Protein AF-A0A9P8MUR2-F1 (afdb_monomer)

Foldseek 3Di:
DDDDFKDWDWDADPVRFIKIKIAGDPPPHQFDLVLRLVVQQLVLLVQVVCVVQHPDQGWAFPDWDSALPDPVSGTITITGDGDDDDPQLEAADDPDQPADDPPDPSHNPYHDDPVRVVVVVVVVVRSCVSQQQAFDQFDAGWHADPPRDIDGDFHSPCLCGGNCNVVDPPQDRDSHNFPLNVLLSSLVSLLCCLVPHQLAQCSPPDDQQDCNSHRDVVVSVVVNVCSRCVCPDVNHSPDPVSSVVSNVVSCCCNPPNSVVVGDPDDPCVGHGGRDD

Structure (mmCIF, N/CA/C/O backbone):
data_AF-A0A9P8MUR2-F1
#
_entry.id   AF-A0A9P8MUR2-F1
#
loop_
_atom_site.group_PDB
_atom_site.id
_atom_site.type_symbol
_atom_site.label_atom_id
_atom_site.label_alt_id
_atom_site.label_comp_id
_atom_site.label_asym_id
_atom_site.label_entity_id
_atom_site.label_seq_id
_atom_site.pdbx_PDB_ins_code
_atom_site.Cartn_x
_atom_site.Cartn_y
_atom_site.Cartn_z
_atom_site.occupancy
_atom_site.B_iso_or_equiv
_atom_site.auth_seq_id
_atom_site.auth_comp_id
_atom_site.auth_asym_id
_atom_site.auth_atom_id
_atom_site.pdbx_PDB_model_num
ATOM 1 N N . MET A 1 1 ? -19.268 3.196 -0.537 1.00 70.56 1 MET A N 1
ATOM 2 C CA . MET A 1 1 ? -18.028 4.010 -0.514 1.00 70.56 1 MET A CA 1
ATOM 3 C C . MET A 1 1 ? -17.064 3.422 -1.536 1.00 70.56 1 MET A C 1
ATOM 5 O O . MET A 1 1 ? -17.065 2.211 -1.705 1.00 70.56 1 MET A O 1
ATOM 9 N N . SER A 1 2 ? -16.274 4.231 -2.243 1.00 70.69 2 SER A N 1
ATOM 10 C CA . SER A 1 2 ? -15.296 3.725 -3.222 1.00 70.69 2 SER A CA 1
ATOM 11 C C . SER A 1 2 ? -13.966 4.436 -3.029 1.00 70.69 2 SER A C 1
ATOM 13 O O . SER A 1 2 ? -13.943 5.661 -2.954 1.00 70.69 2 SER A O 1
ATOM 15 N N . GLY A 1 3 ? -12.885 3.667 -2.943 1.00 68.56 3 GLY A N 1
ATOM 16 C CA . GLY A 1 3 ? -11.513 4.160 -2.997 1.00 68.56 3 GLY A CA 1
ATOM 17 C C . GLY A 1 3 ? -10.887 3.922 -4.372 1.00 68.56 3 GLY A C 1
ATOM 18 O O . GLY A 1 3 ? -11.575 3.539 -5.323 1.00 68.56 3 GLY A O 1
ATOM 19 N N . ALA A 1 4 ? -9.572 4.136 -4.461 1.00 70.19 4 ALA A N 1
ATOM 20 C CA . ALA A 1 4 ? -8.805 3.922 -5.689 1.00 70.19 4 ALA A CA 1
ATOM 21 C C . ALA A 1 4 ? -8.732 2.433 -6.077 1.00 70.19 4 ALA A C 1
ATOM 23 O O . ALA A 1 4 ? -9.012 2.091 -7.221 1.00 70.19 4 ALA A O 1
ATOM 24 N N . LEU A 1 5 ? -8.426 1.557 -5.112 1.00 78.75 5 LEU A N 1
ATOM 25 C CA . LEU A 1 5 ? -8.187 0.124 -5.348 1.00 78.75 5 LEU A CA 1
ATOM 26 C C . LEU A 1 5 ? -9.363 -0.774 -4.949 1.00 78.75 5 LEU A C 1
ATOM 28 O O . LEU A 1 5 ? -9.580 -1.821 -5.546 1.00 78.75 5 LEU A O 1
ATOM 32 N N . ASN A 1 6 ? -10.148 -0.350 -3.960 1.00 86.06 6 ASN A N 1
ATOM 33 C CA . ASN A 1 6 ? -11.214 -1.150 -3.367 1.00 86.06 6 ASN A CA 1
ATOM 34 C C . ASN A 1 6 ? -12.530 -0.370 -3.327 1.00 86.06 6 ASN A C 1
ATOM 36 O O . ASN A 1 6 ? -12.537 0.856 -3.171 1.00 86.06 6 ASN A O 1
ATOM 40 N N . TRP A 1 7 ? -13.652 -1.078 -3.386 1.00 91.00 7 TRP A N 1
ATOM 41 C CA . TRP A 1 7 ? -14.956 -0.550 -2.986 1.00 91.00 7 TRP A CA 1
ATOM 42 C C . TRP A 1 7 ? -15.360 -1.140 -1.635 1.00 91.00 7 TRP A C 1
ATOM 44 O O . TRP A 1 7 ? -14.899 -2.21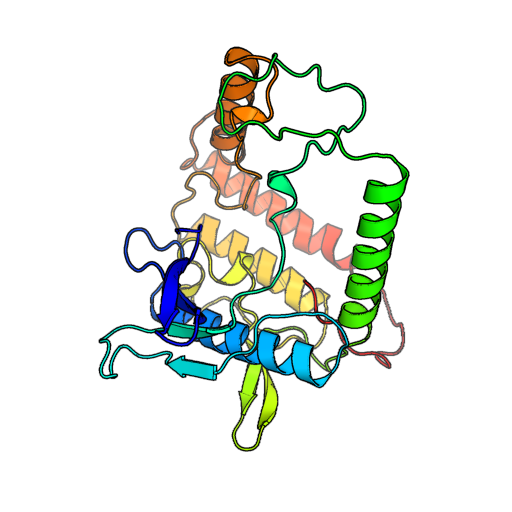2 -1.249 1.00 91.00 7 TRP A O 1
ATOM 54 N N . ALA A 1 8 ? -16.190 -0.415 -0.887 1.00 93.50 8 ALA A N 1
ATOM 55 C CA . ALA A 1 8 ? -16.638 -0.843 0.430 1.00 93.50 8 ALA A CA 1
ATOM 56 C C . ALA A 1 8 ? -18.095 -0.462 0.703 1.00 93.50 8 ALA A C 1
ATOM 58 O O . ALA A 1 8 ? -18.556 0.629 0.333 1.00 93.50 8 ALA A O 1
ATOM 59 N N . ILE A 1 9 ? -18.802 -1.338 1.407 1.00 95.00 9 ILE A N 1
ATOM 60 C CA . ILE A 1 9 ? -20.160 -1.119 1.911 1.00 95.00 9 ILE A CA 1
ATOM 61 C C . ILE A 1 9 ? -20.186 -1.262 3.432 1.00 95.00 9 ILE A C 1
ATOM 63 O O . ILE A 1 9 ? -19.359 -1.961 4.019 1.00 95.00 9 ILE A O 1
ATOM 67 N N . LEU A 1 10 ? -21.132 -0.564 4.058 1.00 95.44 10 LEU A N 1
ATOM 68 C CA . LEU A 1 10 ? -21.424 -0.712 5.479 1.00 95.44 10 LEU A CA 1
ATOM 69 C C . LEU A 1 10 ? -22.559 -1.715 5.636 1.00 95.44 10 LEU A C 1
ATOM 71 O O . LEU A 1 10 ? -23.604 -1.568 5.002 1.00 95.44 10 LEU A O 1
ATOM 75 N N . LEU A 1 11 ? -22.341 -2.709 6.484 1.00 96.06 11 LEU A N 1
ATOM 76 C CA . LEU A 1 11 ? -23.353 -3.663 6.909 1.00 96.06 11 LEU A CA 1
ATOM 77 C C . LEU A 1 11 ? -23.810 -3.241 8.298 1.00 96.06 11 LEU A C 1
ATOM 79 O O . LEU A 1 11 ? -22.977 -3.088 9.188 1.00 96.06 11 LEU A O 1
ATOM 83 N N . LYS A 1 12 ? -25.111 -3.025 8.473 1.00 96.69 12 LYS A N 1
ATOM 84 C CA . LYS A 1 12 ? -25.704 -2.665 9.759 1.00 96.69 12 LYS A CA 1
ATOM 85 C C . LYS A 1 12 ? -26.618 -3.794 10.206 1.00 96.69 12 LYS A C 1
ATOM 87 O O . LYS A 1 12 ? -27.540 -4.146 9.475 1.00 96.69 12 LYS A O 1
ATOM 92 N N . PHE A 1 13 ? -26.343 -4.334 11.382 1.00 95.38 13 PHE A N 1
ATOM 93 C CA . PHE A 1 13 ? -27.112 -5.411 11.993 1.00 95.38 13 PHE A CA 1
ATOM 94 C C . PHE A 1 13 ? -28.237 -4.845 12.872 1.00 95.38 13 PHE A C 1
ATOM 96 O O . PHE A 1 13 ? -28.214 -3.668 13.251 1.00 95.38 13 PHE A O 1
ATOM 103 N N . ASP A 1 14 ? -29.232 -5.678 13.185 1.00 96.94 14 ASP A N 1
ATOM 104 C CA . ASP A 1 14 ? -30.417 -5.282 13.966 1.00 96.94 14 ASP A CA 1
ATOM 105 C C . ASP A 1 14 ? -30.076 -4.869 15.407 1.00 96.94 14 ASP A C 1
ATOM 107 O O . ASP A 1 14 ? -30.770 -4.048 16.006 1.00 96.94 14 ASP A O 1
ATOM 111 N N . ASP A 1 15 ? -28.971 -5.385 15.947 1.00 95.69 15 ASP A N 1
ATOM 112 C CA . ASP A 1 15 ? -28.408 -5.003 17.247 1.00 95.69 15 ASP A CA 1
ATOM 113 C C . ASP A 1 15 ? -27.652 -3.657 17.215 1.00 95.69 15 ASP A C 1
ATOM 115 O O . ASP A 1 15 ? -27.167 -3.177 18.241 1.00 95.69 15 ASP A O 1
ATOM 119 N N . GLY A 1 16 ? -27.570 -3.021 16.043 1.00 93.31 16 GLY A N 1
ATOM 120 C CA . GLY A 1 16 ? -26.897 -1.746 15.826 1.00 93.31 16 GLY A CA 1
ATOM 121 C C . GLY A 1 16 ? -25.397 -1.853 15.556 1.00 93.31 16 GLY A C 1
ATOM 122 O O . GLY A 1 16 ? -24.777 -0.815 15.310 1.00 93.31 16 GLY A O 1
ATOM 123 N N . VAL A 1 17 ? -24.812 -3.056 15.557 1.00 94.62 17 VAL A N 1
ATOM 124 C CA . VAL A 1 17 ? -23.407 -3.263 15.184 1.00 94.62 17 VAL A CA 1
ATOM 125 C C . VAL A 1 17 ? -23.214 -2.934 13.701 1.00 94.62 17 VAL A C 1
ATOM 127 O O . VAL A 1 17 ? -24.070 -3.211 12.859 1.00 94.62 17 VAL A O 1
ATOM 130 N N . GLU A 1 18 ? -22.077 -2.320 13.369 1.00 96.25 18 GLU A N 1
ATOM 131 C CA . GLU A 1 18 ? -21.717 -1.977 11.992 1.00 96.25 18 GLU A CA 1
ATOM 132 C C . GLU A 1 18 ? -20.406 -2.643 11.574 1.00 96.25 18 GLU A C 1
ATOM 134 O O . GLU A 1 18 ? -19.369 -2.481 12.228 1.00 96.25 18 GLU A O 1
ATOM 139 N N . TRP A 1 19 ? -20.435 -3.341 10.441 1.00 97.31 19 TRP A N 1
ATOM 140 C CA . TRP A 1 19 ? -19.26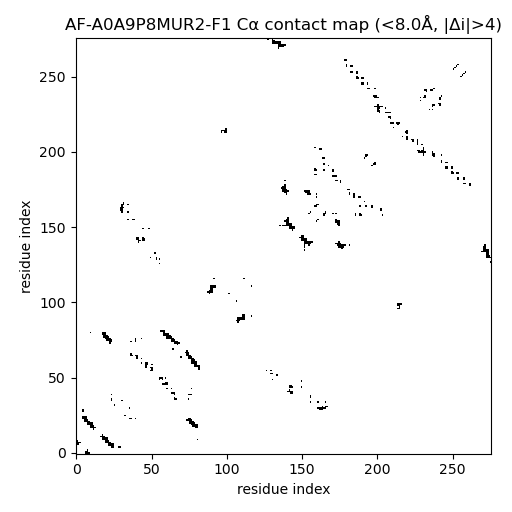4 -3.931 9.795 1.00 97.31 19 TRP A CA 1
ATOM 141 C C . TRP A 1 19 ? -18.977 -3.254 8.457 1.00 97.31 19 TRP A C 1
ATOM 143 O O . TRP A 1 19 ? -19.834 -2.606 7.851 1.00 97.31 19 TRP A O 1
ATOM 153 N N . VAL A 1 20 ? -17.749 -3.421 7.985 1.00 97.19 20 VAL A N 1
ATOM 154 C CA . VAL A 1 20 ? -17.303 -3.011 6.659 1.00 97.19 20 VAL A CA 1
ATOM 155 C C . VAL A 1 20 ? -17.032 -4.266 5.848 1.00 97.19 20 VAL A C 1
ATOM 157 O O . VAL A 1 20 ? -16.202 -5.092 6.225 1.00 97.19 20 VAL A O 1
ATOM 160 N N . PHE A 1 21 ? -17.704 -4.376 4.709 1.00 97.00 21 PHE A N 1
ATOM 161 C CA . PHE A 1 21 ? -17.335 -5.312 3.657 1.00 97.00 21 PHE A CA 1
ATOM 162 C C . PHE A 1 21 ? -16.566 -4.540 2.593 1.00 97.00 21 PHE A C 1
ATOM 164 O O . PHE A 1 21 ? -17.044 -3.510 2.10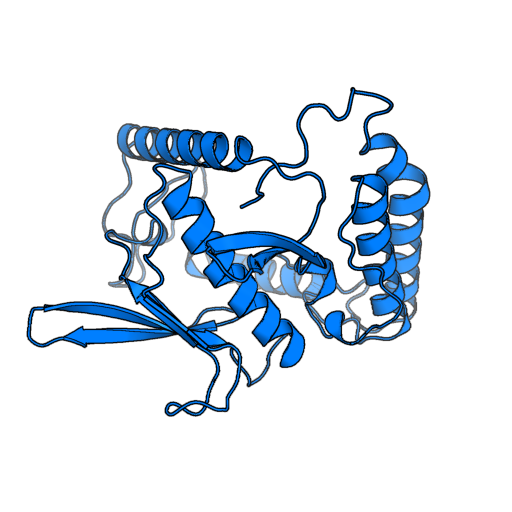6 1.00 97.00 21 PHE A O 1
ATOM 171 N N . ARG A 1 22 ? -15.380 -5.022 2.234 1.00 95.31 22 ARG A N 1
ATOM 172 C CA . ARG A 1 22 ? -14.512 -4.405 1.232 1.00 95.31 22 ARG A CA 1
ATOM 173 C C . ARG A 1 22 ? -14.070 -5.436 0.209 1.00 95.31 22 ARG A C 1
ATOM 175 O O . ARG A 1 22 ? -13.704 -6.538 0.591 1.00 95.31 22 ARG A O 1
ATOM 182 N N . SER A 1 23 ? -14.035 -5.049 -1.059 1.00 93.50 23 SER A N 1
ATOM 183 C CA . SER A 1 23 ? -13.601 -5.913 -2.154 1.00 93.50 23 SER A CA 1
ATOM 184 C C . SER A 1 23 ? -12.779 -5.125 -3.186 1.00 93.50 23 SER A C 1
ATOM 186 O O . SER A 1 23 ? -13.007 -3.912 -3.341 1.00 93.50 23 SER A O 1
ATOM 188 N N . PRO A 1 24 ? -11.822 -5.769 -3.882 1.00 90.38 24 PRO A N 1
ATOM 189 C CA . PRO A 1 24 ? -11.061 -5.140 -4.951 1.00 90.38 24 PRO A CA 1
ATOM 190 C C . PRO A 1 24 ? -11.969 -4.656 -6.077 1.00 90.38 24 PRO A C 1
ATOM 192 O O . PRO A 1 24 ? -13.019 -5.232 -6.378 1.00 90.38 24 PRO A O 1
ATOM 195 N N . ARG A 1 25 ? -11.577 -3.559 -6.721 1.00 82.88 25 ARG A N 1
ATOM 196 C CA . ARG A 1 25 ? -12.221 -3.141 -7.967 1.00 82.88 25 ARG A CA 1
ATOM 197 C C . ARG A 1 25 ? -11.674 -4.009 -9.091 1.00 82.88 25 ARG A C 1
ATOM 199 O O . ARG A 1 25 ? -10.477 -4.004 -9.321 1.00 82.88 25 ARG A O 1
ATOM 206 N N . THR A 1 26 ? -12.562 -4.677 -9.816 1.00 69.56 26 THR A N 1
ATOM 207 C CA . THR A 1 26 ? -12.218 -5.456 -11.018 1.00 69.56 26 THR A CA 1
ATOM 208 C C . THR A 1 26 ? -12.329 -4.628 -12.301 1.00 69.56 26 THR A C 1
ATOM 210 O O . THR A 1 26 ? -11.640 -4.873 -13.283 1.00 69.56 26 THR A O 1
ATOM 213 N N . ARG A 1 27 ? -13.172 -3.584 -12.319 1.00 57.91 27 ARG A N 1
ATOM 214 C CA . ARG A 1 27 ? -13.311 -2.681 -13.477 1.00 57.91 27 ARG A CA 1
ATOM 215 C C . ARG A 1 27 ? -12.331 -1.516 -13.386 1.00 57.91 27 ARG A C 1
ATOM 217 O O . ARG A 1 27 ? -12.373 -0.776 -12.403 1.00 57.91 27 ARG A O 1
ATOM 224 N N . TYR A 1 28 ? -11.534 -1.319 -14.440 1.00 56.31 28 TYR A N 1
ATOM 225 C CA . TYR A 1 28 ? -10.455 -0.317 -14.503 1.00 56.31 28 TYR A CA 1
ATOM 226 C C . TYR A 1 28 ? -9.422 -0.496 -13.384 1.00 56.31 28 TYR A C 1
ATOM 228 O O . TYR A 1 28 ? -8.883 0.479 -12.857 1.00 56.31 28 TYR A O 1
ATOM 236 N N . ALA A 1 29 ? -9.209 -1.749 -12.976 1.00 61.78 29 ALA A N 1
ATOM 237 C CA . ALA A 1 29 ? -8.220 -2.087 -11.978 1.00 61.78 29 ALA A CA 1
ATOM 238 C C . ALA A 1 29 ? -6.835 -1.713 -12.513 1.00 61.78 29 ALA A C 1
ATOM 240 O O . ALA A 1 29 ? -6.471 -2.055 -13.633 1.00 61.78 29 ALA A O 1
ATOM 241 N N . VAL A 1 30 ? -6.072 -0.986 -11.702 1.00 69.56 30 VAL A N 1
ATOM 242 C CA . VAL A 1 30 ? -4.671 -0.657 -12.001 1.00 69.56 30 VAL A CA 1
ATOM 243 C C . VAL A 1 30 ? -3.760 -1.865 -11.713 1.00 69.56 30 VAL A C 1
ATOM 245 O O . VAL A 1 30 ? -2.570 -1.821 -12.000 1.00 69.56 30 VAL A O 1
ATOM 248 N N . VAL A 1 31 ? -4.323 -2.930 -11.141 1.00 78.75 31 VAL A N 1
ATOM 249 C CA . VAL A 1 31 ? -3.660 -4.161 -10.709 1.00 78.75 31 VAL A CA 1
ATOM 250 C C . VAL A 1 31 ? -4.437 -5.338 -11.292 1.00 78.75 31 VAL A C 1
ATOM 252 O O . VAL A 1 31 ? -5.670 -5.298 -11.272 1.00 78.75 31 VAL A O 1
ATOM 255 N N . GLY A 1 32 ? -3.748 -6.360 -11.792 1.00 80.50 32 GLY A N 1
ATOM 256 C CA . GLY A 1 32 ? -4.360 -7.598 -12.262 1.00 80.50 32 GLY A CA 1
ATOM 257 C C . GLY A 1 32 ? -4.999 -8.407 -11.131 1.00 80.50 32 GLY A C 1
ATOM 258 O O . GLY A 1 32 ? -4.687 -8.236 -9.950 1.00 80.50 32 GLY A O 1
ATOM 259 N N . ASP A 1 33 ? -5.912 -9.313 -11.488 1.00 84.00 33 ASP A N 1
ATOM 260 C CA . ASP A 1 33 ? -6.745 -10.035 -10.515 1.00 84.00 33 ASP A CA 1
ATOM 261 C C . ASP A 1 33 ? -5.905 -10.824 -9.499 1.00 84.00 33 ASP A C 1
ATOM 263 O O . ASP A 1 33 ? -6.145 -10.741 -8.293 1.00 84.00 33 ASP A O 1
ATOM 267 N N . THR A 1 34 ? -4.860 -11.524 -9.952 1.00 86.12 34 THR A N 1
ATOM 268 C CA . THR A 1 34 ? -3.964 -12.294 -9.073 1.00 86.12 34 THR A CA 1
ATOM 269 C C . THR A 1 34 ? -3.264 -11.398 -8.052 1.00 86.12 34 THR A C 1
ATOM 271 O O . THR A 1 34 ? -3.283 -11.687 -6.853 1.00 86.12 34 THR A O 1
ATOM 274 N N . ALA A 1 35 ? -2.680 -10.282 -8.494 1.00 88.81 35 ALA A N 1
ATOM 275 C CA . ALA A 1 35 ? -2.002 -9.347 -7.602 1.00 88.81 35 ALA A CA 1
ATOM 276 C C . ALA A 1 35 ? -2.988 -8.633 -6.665 1.00 88.81 35 ALA A C 1
ATOM 278 O O . ALA A 1 35 ? -2.669 -8.420 -5.494 1.00 88.81 35 ALA A O 1
ATOM 279 N N . ALA A 1 36 ? -4.211 -8.342 -7.119 1.00 89.88 36 ALA A N 1
ATOM 280 C CA . ALA A 1 36 ? -5.275 -7.809 -6.271 1.00 89.88 36 ALA A CA 1
ATOM 281 C C . ALA A 1 36 ? -5.659 -8.791 -5.149 1.00 89.88 36 ALA A C 1
ATOM 283 O O . ALA A 1 36 ? -5.825 -8.376 -3.999 1.00 89.88 36 ALA A O 1
ATOM 284 N N . CYS A 1 37 ? -5.732 -10.091 -5.447 1.00 91.06 37 CYS A N 1
ATOM 285 C CA . CYS A 1 37 ? -5.994 -11.133 -4.451 1.00 91.06 37 CYS A CA 1
ATOM 286 C C . CYS A 1 37 ? -4.858 -11.239 -3.421 1.00 91.06 37 CYS A C 1
ATOM 288 O O . CYS A 1 37 ? -5.120 -11.321 -2.218 1.00 91.06 37 CYS A O 1
ATOM 290 N N . ARG A 1 38 ? -3.593 -11.169 -3.861 1.00 93.25 38 ARG A N 1
ATOM 291 C CA . ARG A 1 38 ? -2.436 -11.171 -2.947 1.00 93.25 38 ARG A CA 1
ATOM 292 C C . ARG A 1 38 ? -2.361 -9.907 -2.092 1.00 93.25 38 ARG A C 1
ATOM 294 O O . ARG A 1 38 ? -2.084 -10.005 -0.899 1.00 93.25 38 ARG A O 1
ATOM 301 N N . LEU A 1 39 ? -2.654 -8.736 -2.662 1.00 93.69 39 LEU A N 1
ATOM 302 C CA . LEU A 1 39 ? -2.759 -7.477 -1.914 1.00 93.69 39 LEU A CA 1
ATOM 303 C C . LEU A 1 39 ? -3.838 -7.566 -0.836 1.00 93.69 39 LEU A C 1
ATOM 305 O O . LEU A 1 39 ? -3.603 -7.149 0.294 1.00 93.69 39 LEU A O 1
ATOM 309 N N . LEU A 1 40 ? -4.993 -8.149 -1.166 1.00 94.75 40 LEU A N 1
ATOM 310 C CA . LEU A 1 40 ? -6.079 -8.366 -0.215 1.00 94.75 40 LEU A CA 1
ATOM 311 C C . LEU A 1 40 ? -5.643 -9.276 0.941 1.00 94.75 40 LEU A C 1
ATOM 313 O O . LEU A 1 40 ? -5.876 -8.938 2.102 1.00 94.75 40 LEU A O 1
ATOM 317 N N . ALA A 1 41 ? -4.981 -10.395 0.634 1.00 95.19 41 ALA A N 1
ATOM 318 C CA . ALA A 1 41 ? -4.435 -11.302 1.644 1.00 95.19 41 ALA A CA 1
ATOM 319 C C . ALA A 1 41 ? -3.433 -10.584 2.559 1.00 95.19 41 ALA A C 1
ATOM 321 O O . ALA A 1 41 ? -3.536 -10.654 3.785 1.00 95.19 41 ALA A O 1
ATOM 322 N N . SER A 1 42 ? -2.500 -9.838 1.960 1.00 96.12 42 SER A N 1
ATOM 323 C CA . SER A 1 42 ? -1.470 -9.125 2.706 1.00 96.12 42 SER A CA 1
ATOM 324 C C . SER A 1 42 ? -2.039 -8.002 3.568 1.00 96.12 42 SER A C 1
ATOM 326 O O . SER A 1 42 ? -1.594 -7.783 4.696 1.00 96.12 42 SER A O 1
ATOM 328 N N . GLU A 1 43 ? -3.076 -7.320 3.088 1.00 95.56 43 GLU A N 1
ATOM 329 C CA . GLU A 1 43 ? -3.773 -6.295 3.852 1.00 95.56 43 GLU A CA 1
ATOM 330 C C . GLU A 1 43 ? -4.492 -6.889 5.072 1.00 95.56 43 GLU A C 1
ATOM 332 O O . GLU A 1 43 ? -4.378 -6.353 6.178 1.00 95.56 43 GLU A O 1
ATOM 337 N N . ALA A 1 44 ? -5.190 -8.017 4.901 1.00 96.38 44 ALA A N 1
ATOM 338 C CA . ALA A 1 44 ? -5.835 -8.721 6.007 1.00 96.38 44 ALA A CA 1
ATOM 339 C C . ALA A 1 44 ? -4.809 -9.193 7.053 1.00 96.38 44 ALA A C 1
ATOM 341 O O . ALA A 1 44 ? -4.994 -8.946 8.249 1.00 96.38 44 ALA A O 1
ATOM 342 N N . ALA A 1 45 ? -3.703 -9.797 6.605 1.00 96.81 45 ALA A N 1
ATOM 343 C CA . ALA A 1 45 ? -2.608 -10.231 7.470 1.00 96.81 45 ALA A CA 1
ATOM 344 C C . ALA A 1 45 ? -1.978 -9.050 8.226 1.00 96.81 45 ALA A C 1
ATOM 346 O O . ALA A 1 45 ? -1.790 -9.113 9.439 1.00 96.81 45 ALA A O 1
ATOM 347 N N . THR A 1 46 ? -1.725 -7.933 7.542 1.00 96.81 46 THR A N 1
ATOM 348 C CA . THR A 1 46 ? -1.150 -6.723 8.146 1.00 96.81 46 THR A CA 1
ATOM 349 C C . THR A 1 46 ? -2.063 -6.129 9.219 1.00 96.81 46 THR A C 1
ATOM 351 O O . THR A 1 46 ? -1.589 -5.795 10.306 1.00 96.81 46 THR A O 1
ATOM 354 N N . LEU A 1 47 ? -3.377 -6.048 8.974 1.00 96.62 47 LEU A N 1
ATOM 355 C CA . LEU A 1 47 ? -4.343 -5.571 9.974 1.00 96.62 47 LEU A CA 1
ATOM 356 C C . LEU A 1 47 ? -4.361 -6.464 11.220 1.00 96.62 47 LEU A C 1
ATOM 358 O O . LEU A 1 47 ? -4.275 -5.954 12.341 1.00 96.62 47 LEU A O 1
ATOM 362 N N . LYS A 1 48 ? -4.424 -7.790 11.035 1.00 96.50 48 LYS A N 1
ATOM 363 C CA . LYS A 1 48 ? -4.365 -8.757 12.143 1.00 96.50 48 LYS A CA 1
ATOM 364 C C . LYS A 1 48 ? -3.052 -8.635 12.925 1.00 96.50 48 LYS A C 1
ATOM 366 O O . LYS A 1 48 ? -3.077 -8.560 14.155 1.00 96.50 48 LYS A O 1
ATOM 371 N N . TYR A 1 49 ? -1.920 -8.530 12.229 1.00 96.75 49 TYR A N 1
ATOM 372 C CA . TYR A 1 49 ? -0.600 -8.410 12.846 1.00 96.75 49 TYR A CA 1
ATOM 373 C C . TYR A 1 49 ? -0.453 -7.128 13.670 1.00 96.75 49 TYR A C 1
ATOM 375 O O . TYR A 1 49 ? -0.019 -7.191 14.822 1.00 96.75 49 TYR A O 1
ATOM 383 N N . ILE A 1 50 ? -0.851 -5.973 13.119 1.00 96.94 50 ILE A N 1
ATOM 384 C CA . ILE A 1 50 ? -0.809 -4.683 13.826 1.00 96.94 50 ILE A CA 1
ATOM 385 C C . ILE A 1 50 ? -1.689 -4.737 15.076 1.00 96.94 50 ILE A C 1
ATOM 387 O O . ILE A 1 50 ? -1.254 -4.294 16.140 1.00 96.94 50 ILE A O 1
ATOM 391 N N . ARG A 1 51 ? -2.895 -5.309 14.973 1.00 95.75 51 ARG A N 1
ATOM 392 C CA . ARG A 1 51 ? -3.808 -5.464 16.114 1.00 95.75 51 ARG A CA 1
ATOM 393 C C . ARG A 1 51 ? -3.214 -6.344 17.218 1.00 95.75 51 ARG A C 1
ATOM 395 O O . ARG A 1 51 ? -3.382 -6.025 18.389 1.00 95.75 51 ARG A O 1
ATOM 402 N N . LYS A 1 52 ? -2.522 -7.431 16.853 1.00 95.81 52 LYS A N 1
ATOM 403 C CA . LYS A 1 52 ? -1.895 -8.377 17.798 1.00 95.81 52 LYS A CA 1
ATOM 404 C C . LYS A 1 52 ? -0.665 -7.787 18.499 1.00 95.81 52 LYS A C 1
ATOM 406 O O . LYS A 1 52 ? -0.433 -8.097 19.663 1.00 95.81 52 LYS A O 1
ATOM 411 N N . HIS A 1 53 ? 0.105 -6.933 17.821 1.00 96.69 53 HIS A N 1
ATOM 412 C CA . HIS A 1 53 ? 1.424 -6.491 18.300 1.00 96.69 53 HIS A CA 1
ATOM 413 C C . HIS A 1 53 ? 1.512 -5.014 18.702 1.00 96.69 53 HIS A C 1
ATOM 415 O O . HIS A 1 53 ? 2.572 -4.563 19.136 1.00 96.69 53 HIS A O 1
ATOM 421 N N . THR A 1 54 ? 0.438 -4.236 18.561 1.00 97.50 54 THR A N 1
ATOM 422 C CA . THR A 1 54 ? 0.448 -2.800 18.875 1.00 97.50 54 THR A CA 1
ATOM 423 C C . THR A 1 54 ? -0.834 -2.360 19.574 1.00 97.50 54 THR A C 1
ATOM 425 O O . THR A 1 54 ? -1.835 -3.068 19.597 1.00 97.50 54 THR A O 1
ATOM 428 N N . SER A 1 55 ? -0.821 -1.142 20.114 1.00 96.94 55 SER A N 1
ATOM 429 C CA . SER A 1 55 ? -2.017 -0.473 20.648 1.00 96.94 55 SER A CA 1
ATOM 430 C C . SER A 1 55 ? -2.777 0.348 19.597 1.00 96.94 55 SER A C 1
ATOM 432 O O . SER A 1 55 ? -3.684 1.110 19.941 1.00 96.94 55 SER A O 1
ATOM 434 N N . ILE A 1 56 ? -2.387 0.262 18.320 1.00 96.69 56 ILE A N 1
ATOM 435 C CA . ILE A 1 56 ? -2.988 1.057 17.248 1.00 96.69 56 ILE A CA 1
ATOM 436 C C . ILE A 1 56 ? -4.421 0.554 17.004 1.00 96.69 56 ILE A C 1
ATOM 438 O O . ILE A 1 56 ? -4.614 -0.642 16.773 1.00 96.69 56 ILE A O 1
ATOM 442 N N . PRO A 1 57 ? -5.436 1.439 17.019 1.00 95.38 57 PRO A N 1
ATOM 443 C CA . PRO A 1 57 ? -6.830 1.049 16.839 1.00 95.38 57 PRO A CA 1
ATOM 444 C C . PRO A 1 57 ? -7.140 0.789 15.357 1.00 95.38 57 PRO A C 1
ATOM 446 O O . PRO A 1 57 ? -7.752 1.614 14.679 1.00 95.38 57 PRO A O 1
ATOM 449 N N . VAL A 1 58 ? -6.698 -0.357 14.842 1.00 96.06 58 VAL A N 1
ATOM 450 C CA . VAL A 1 58 ? -7.036 -0.831 13.493 1.00 96.06 58 VAL A CA 1
ATOM 451 C C . VAL A 1 58 ? -8.350 -1.631 13.486 1.00 96.06 58 VAL A C 1
ATOM 453 O O . VAL A 1 58 ? -8.695 -2.238 14.510 1.00 96.06 58 VAL A O 1
ATOM 456 N N . PRO A 1 59 ? -9.089 -1.657 12.356 1.00 96.38 59 PRO A N 1
ATOM 457 C CA . PRO A 1 59 ? -10.232 -2.547 12.172 1.00 96.38 59 PRO A CA 1
ATOM 458 C C . PRO A 1 59 ? -9.903 -4.003 12.501 1.00 96.38 59 PRO A C 1
ATOM 460 O O . PRO A 1 59 ? -8.816 -4.502 12.212 1.00 96.38 59 PRO A O 1
ATOM 463 N N . GLU A 1 60 ? -10.869 -4.692 13.090 1.00 97.19 60 GLU A N 1
ATOM 464 C CA . GLU A 1 60 ? -10.783 -6.120 13.364 1.00 97.19 60 GLU A CA 1
ATOM 465 C C . GLU A 1 60 ? -11.229 -6.897 12.137 1.00 97.19 60 GLU A C 1
ATOM 467 O O . GLU A 1 60 ? -12.368 -6.745 11.708 1.00 97.19 60 GLU A O 1
ATOM 472 N N . VAL A 1 61 ? -10.348 -7.718 11.573 1.00 97.38 61 VAL A N 1
ATOM 473 C CA . VAL A 1 61 ? -10.696 -8.597 10.455 1.00 97.38 61 VAL A CA 1
ATOM 474 C C . VAL A 1 61 ? -11.422 -9.821 11.005 1.00 97.38 61 VAL A C 1
ATOM 476 O O . VAL A 1 61 ? -10.809 -10.643 11.679 1.00 97.38 61 VAL A O 1
ATOM 479 N N . PHE A 1 62 ? -12.713 -9.950 10.699 1.00 96.88 62 PHE A N 1
ATOM 480 C CA . PHE A 1 62 ? -13.516 -11.115 11.080 1.00 96.88 62 PHE A CA 1
ATOM 481 C C . PHE A 1 62 ? -13.308 -12.277 10.114 1.00 96.88 62 PHE A C 1
ATOM 483 O O . PHE A 1 62 ? -13.189 -13.424 10.528 1.00 96.88 62 PHE A O 1
ATOM 490 N N . HIS A 1 63 ? -13.266 -11.973 8.817 1.00 95.94 63 HIS A N 1
ATOM 491 C CA . HIS A 1 63 ? -13.063 -12.959 7.765 1.00 95.94 63 HIS A CA 1
ATOM 492 C C . HIS A 1 63 ? -12.525 -12.281 6.507 1.00 95.94 63 HIS A C 1
ATOM 494 O O . HIS A 1 63 ? -12.828 -11.118 6.246 1.00 95.94 63 HIS A O 1
ATOM 500 N N . TYR A 1 64 ? -11.780 -13.007 5.685 1.00 96.19 64 TYR A N 1
ATOM 501 C CA . TYR A 1 64 ? -11.460 -12.580 4.329 1.00 96.19 64 TYR A CA 1
ATOM 502 C C . TYR A 1 64 ? -11.425 -13.791 3.400 1.00 96.19 64 TYR A C 1
ATOM 504 O O . TYR A 1 64 ? -11.143 -14.905 3.833 1.00 96.19 64 TYR A O 1
ATOM 512 N N . CYS A 1 65 ? -11.746 -13.579 2.131 1.00 95.56 65 CYS A N 1
ATOM 513 C CA . CYS A 1 65 ? -11.617 -14.580 1.083 1.00 95.56 65 CYS A CA 1
ATOM 514 C C . CYS A 1 65 ? -10.901 -13.937 -0.101 1.00 95.56 65 CYS A C 1
ATOM 516 O O . CYS A 1 65 ? -11.262 -12.842 -0.527 1.00 95.56 65 CYS A O 1
ATOM 518 N N . VAL A 1 66 ? -9.869 -14.602 -0.612 1.00 94.38 66 VAL A N 1
ATOM 519 C CA . VAL A 1 66 ? -9.049 -14.092 -1.721 1.00 94.38 66 VAL A CA 1
ATOM 520 C C . VAL A 1 66 ? -9.529 -14.598 -3.077 1.00 94.38 66 VAL A C 1
ATOM 522 O O . VAL A 1 66 ? -9.047 -14.124 -4.091 1.00 94.38 66 VAL A O 1
ATOM 525 N N . THR A 1 67 ? -10.454 -15.555 -3.114 1.00 91.69 67 THR A N 1
ATOM 526 C CA . THR A 1 67 ? -10.974 -16.146 -4.351 1.00 91.69 67 THR A CA 1
ATOM 527 C C . THR A 1 67 ? -12.410 -15.697 -4.593 1.00 91.69 67 THR A C 1
ATOM 529 O O . THR A 1 67 ? -13.083 -15.213 -3.686 1.00 91.69 67 THR A O 1
ATOM 532 N N . ASP A 1 68 ? -12.896 -15.875 -5.817 1.00 89.69 68 ASP A N 1
ATOM 533 C CA . ASP A 1 68 ? -14.317 -15.755 -6.159 1.00 89.69 68 ASP A CA 1
ATOM 534 C C . ASP A 1 68 ? -15.111 -17.044 -5.873 1.00 89.69 68 ASP A C 1
ATOM 536 O O . ASP A 1 68 ? -16.338 -17.041 -5.922 1.00 89.69 68 ASP A O 1
ATOM 540 N N . GLN A 1 69 ? -14.423 -18.132 -5.513 1.00 92.06 69 GLN A N 1
ATOM 541 C CA . GLN A 1 69 ? -14.998 -19.429 -5.148 1.00 92.06 69 GLN A CA 1
ATOM 542 C C . GLN A 1 69 ? -15.526 -19.417 -3.707 1.00 92.06 69 GLN A C 1
ATOM 544 O O . GLN A 1 69 ? -15.065 -20.160 -2.841 1.00 92.06 69 GLN A O 1
ATOM 549 N N . ASN A 1 70 ? -16.473 -18.523 -3.441 1.00 93.12 70 ASN A N 1
ATOM 550 C CA . ASN A 1 70 ? -17.187 -18.395 -2.176 1.00 93.12 70 ASN A CA 1
ATOM 551 C C . ASN A 1 70 ? -18.646 -17.986 -2.436 1.00 93.12 70 ASN A C 1
ATOM 553 O O . ASN A 1 70 ? -18.984 -17.563 -3.539 1.00 93.12 70 ASN A O 1
ATOM 557 N N . ASP A 1 71 ? -19.502 -18.059 -1.417 1.00 94.81 71 ASP A N 1
ATOM 558 C CA . ASP A 1 71 ? -20.946 -17.806 -1.556 1.00 94.81 71 ASP A CA 1
ATOM 559 C C . ASP A 1 71 ? -21.302 -16.388 -2.048 1.00 94.81 71 ASP A C 1
ATOM 561 O O . ASP A 1 71 ? -22.398 -16.165 -2.563 1.00 94.81 71 ASP A O 1
ATOM 565 N N . ILE A 1 72 ? -20.392 -15.417 -1.904 1.00 93.69 72 ILE A N 1
ATOM 566 C CA . ILE A 1 72 ? -20.565 -14.038 -2.385 1.00 93.69 72 ILE A CA 1
ATOM 567 C C . ILE A 1 72 ? -20.140 -13.901 -3.860 1.00 93.69 72 ILE A C 1
ATOM 569 O O . ILE A 1 72 ? -20.589 -12.981 -4.546 1.00 93.69 72 ILE A O 1
ATOM 573 N N . GLY A 1 73 ? -19.283 -14.796 -4.363 1.00 93.31 73 GLY A N 1
ATOM 574 C CA . GLY A 1 73 ? -18.803 -14.796 -5.749 1.00 93.31 73 GLY A CA 1
ATOM 575 C C . GLY A 1 73 ? -17.699 -13.778 -6.062 1.00 93.31 73 GLY A C 1
ATOM 576 O O . GLY A 1 73 ? -17.461 -13.486 -7.231 1.00 93.31 73 GLY A O 1
ATOM 577 N N . ILE A 1 74 ? -17.060 -13.184 -5.046 1.00 92.94 74 ILE A N 1
ATOM 578 C CA . ILE A 1 74 ? -15.980 -12.187 -5.193 1.00 92.94 74 ILE A CA 1
ATOM 579 C C . ILE A 1 74 ? -14.986 -12.255 -4.022 1.00 92.94 74 ILE A C 1
ATOM 581 O O . ILE A 1 74 ? -15.394 -12.625 -2.920 1.00 92.94 74 ILE A O 1
ATOM 585 N N . PRO A 1 75 ? -13.722 -11.823 -4.196 1.00 94.81 75 PRO A N 1
ATOM 586 C CA . PRO A 1 75 ? -12.786 -11.640 -3.087 1.00 94.81 75 PRO A CA 1
ATOM 587 C C . PRO A 1 75 ? -13.227 -10.512 -2.149 1.00 94.81 75 PRO A C 1
ATOM 589 O O . PRO A 1 75 ? -13.726 -9.478 -2.607 1.00 94.81 75 PRO A O 1
ATOM 592 N N . TYR A 1 76 ? -13.014 -10.662 -0.841 1.00 95.88 76 TYR A N 1
ATOM 593 C CA . TYR A 1 76 ? -13.415 -9.662 0.148 1.00 95.88 76 TYR A CA 1
ATOM 594 C C . TYR A 1 76 ? -12.634 -9.712 1.462 1.00 95.88 76 TYR A C 1
ATOM 596 O O . TYR A 1 76 ? -12.085 -10.739 1.846 1.00 95.88 76 TYR A O 1
ATOM 604 N N . ILE A 1 77 ? -12.675 -8.600 2.197 1.00 97.56 77 ILE A N 1
ATOM 605 C CA . ILE A 1 77 ? -12.373 -8.508 3.628 1.00 97.56 77 ILE A CA 1
ATOM 606 C C . ILE A 1 77 ? -13.645 -8.048 4.338 1.00 97.56 77 ILE A C 1
ATOM 608 O O . ILE A 1 77 ? -14.235 -7.025 3.979 1.00 97.56 77 ILE A O 1
ATOM 612 N N . LEU A 1 78 ? -14.046 -8.796 5.359 1.00 97.69 78 LEU A N 1
ATOM 613 C CA . LEU A 1 78 ? -15.113 -8.464 6.288 1.00 97.69 78 LEU A CA 1
ATOM 614 C C . LEU A 1 78 ? -14.490 -8.085 7.631 1.00 97.69 78 LEU A C 1
ATOM 616 O O . LEU A 1 78 ? -13.777 -8.880 8.245 1.00 97.69 78 LEU A O 1
ATOM 620 N N . MET A 1 79 ? -14.744 -6.863 8.083 1.00 98.06 79 MET A N 1
ATOM 621 C CA . MET A 1 79 ? -14.074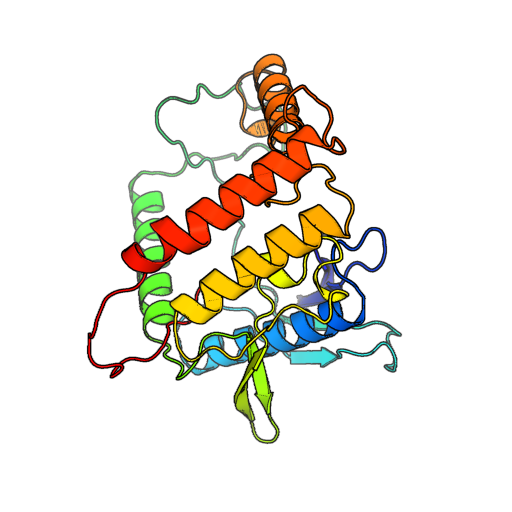 -6.300 9.252 1.00 98.06 79 MET A CA 1
ATOM 622 C C . MET A 1 79 ? -14.974 -5.360 10.051 1.00 98.06 79 MET A C 1
ATOM 624 O O . MET A 1 79 ? -16.014 -4.914 9.565 1.00 98.06 79 MET A O 1
ATOM 628 N N . SER A 1 80 ? -14.576 -5.023 11.274 1.00 97.56 80 SER A N 1
ATOM 629 C CA . SER A 1 80 ? -15.280 -4.026 12.080 1.00 97.56 80 SER A CA 1
ATOM 630 C C . SER A 1 80 ? -15.190 -2.626 11.463 1.00 97.56 80 SER A C 1
ATOM 632 O O . SER A 1 80 ? -14.240 -2.279 10.755 1.00 97.56 80 SER A O 1
ATOM 634 N N . LYS A 1 81 ? -16.189 -1.782 11.736 1.00 95.00 81 LYS A N 1
ATOM 635 C CA . LYS A 1 81 ? -16.121 -0.358 11.400 1.00 95.00 81 LYS A CA 1
ATOM 636 C C . LYS A 1 81 ? -15.210 0.366 12.392 1.00 95.00 81 LYS A C 1
ATOM 638 O O . LYS A 1 81 ? -15.440 0.323 13.599 1.00 95.00 81 LYS A O 1
ATOM 643 N N . ALA A 1 82 ? -14.201 1.072 11.883 1.00 91.62 82 ALA A N 1
ATOM 644 C CA . ALA A 1 82 ? -13.368 1.936 12.714 1.00 91.62 82 ALA A CA 1
ATOM 645 C C . ALA A 1 82 ? -14.214 3.047 13.357 1.00 91.62 82 ALA A C 1
ATOM 647 O O . ALA A 1 82 ? -14.984 3.731 12.677 1.00 91.62 82 ALA A O 1
ATOM 648 N N . ALA A 1 83 ? -14.051 3.243 14.664 1.00 87.81 83 ALA A N 1
ATOM 649 C CA . ALA A 1 83 ? -14.709 4.323 15.381 1.00 87.81 83 ALA A CA 1
ATOM 650 C C . ALA A 1 83 ? -14.004 5.660 15.107 1.00 87.81 83 ALA A C 1
ATOM 652 O O . ALA A 1 83 ? -12.784 5.763 15.223 1.00 87.81 83 ALA A O 1
ATOM 653 N N . GLY A 1 84 ? -14.775 6.701 14.791 1.00 87.50 84 GLY A N 1
ATOM 654 C CA . GLY A 1 84 ? -14.267 8.063 14.624 1.00 87.50 84 GLY A CA 1
ATOM 655 C C . GLY A 1 84 ? -14.757 8.745 13.351 1.00 87.50 84 GLY A C 1
ATOM 656 O O . GLY A 1 84 ? -15.609 8.226 12.634 1.00 87.50 84 GLY A O 1
ATOM 657 N N . ASN A 1 85 ? -14.207 9.931 13.090 1.00 85.62 85 ASN A N 1
ATOM 658 C CA . ASN A 1 85 ? -14.498 10.731 11.903 1.00 85.62 85 ASN A CA 1
ATOM 659 C C . ASN A 1 85 ? -13.221 10.902 11.068 1.00 85.62 85 ASN A C 1
ATOM 661 O O . ASN A 1 85 ? -12.156 11.131 11.652 1.00 85.62 85 ASN A O 1
ATOM 665 N N . PRO A 1 86 ? -13.300 10.834 9.728 1.00 85.31 86 PRO A N 1
ATOM 666 C CA . PRO A 1 86 ? -12.160 11.133 8.869 1.00 85.31 86 PRO A CA 1
ATOM 667 C C . PRO A 1 86 ? -11.616 12.538 9.141 1.00 85.31 86 PRO A C 1
ATOM 669 O O . PRO A 1 86 ? -12.384 13.490 9.222 1.00 85.31 86 PRO A O 1
ATOM 672 N N . LEU A 1 87 ? -10.293 12.704 9.215 1.00 84.25 87 LEU A N 1
ATOM 673 C CA . LEU A 1 87 ? -9.696 14.017 9.496 1.00 84.25 87 LEU A CA 1
ATOM 674 C C . LEU A 1 87 ? -10.098 15.088 8.465 1.00 84.25 87 LEU A C 1
ATOM 676 O O . LEU A 1 87 ? -10.243 16.253 8.819 1.00 84.25 87 LEU A O 1
ATOM 680 N N . ALA A 1 88 ? -10.355 14.674 7.221 1.00 78.94 88 ALA A N 1
ATOM 681 C CA . ALA A 1 88 ? -10.833 15.533 6.139 1.00 78.94 88 ALA A CA 1
ATOM 682 C C . ALA A 1 88 ? -12.185 16.220 6.427 1.00 78.94 88 ALA A C 1
ATOM 684 O O . ALA A 1 88 ? -12.524 17.191 5.758 1.00 78.94 88 ALA A O 1
ATOM 685 N N . THR A 1 89 ? -12.960 15.763 7.422 1.00 78.56 89 THR A N 1
ATOM 686 C CA . THR A 1 89 ? -14.186 16.458 7.856 1.00 78.56 89 THR A CA 1
ATOM 687 C C . THR A 1 89 ? -13.905 17.682 8.733 1.00 78.56 89 THR A C 1
ATOM 689 O O . THR A 1 89 ? -14.843 18.369 9.137 1.00 78.56 89 THR A O 1
ATOM 692 N N . TYR A 1 90 ? -12.639 17.951 9.068 1.00 79.31 90 TYR A N 1
ATOM 693 C CA . TYR A 1 90 ? -12.204 19.088 9.878 1.00 79.31 90 TYR A CA 1
ATOM 694 C C . TYR A 1 90 ? -11.301 20.025 9.070 1.00 79.31 90 TYR A C 1
ATOM 696 O O . TYR A 1 90 ? -10.517 19.587 8.233 1.00 79.31 90 TYR A O 1
ATOM 704 N N . ASP A 1 91 ? -11.381 21.330 9.345 1.00 77.31 91 ASP A N 1
ATOM 705 C CA . ASP A 1 91 ? -10.519 22.315 8.685 1.00 77.31 91 ASP A CA 1
ATOM 706 C C . ASP A 1 91 ? -9.133 22.346 9.365 1.00 77.31 91 ASP A C 1
ATOM 708 O O . ASP A 1 91 ? -8.928 22.955 10.428 1.00 77.31 91 ASP A O 1
ATOM 712 N N . TRP A 1 92 ? -8.179 21.644 8.740 1.00 75.88 92 TRP A N 1
ATOM 713 C CA . TRP A 1 92 ? -6.764 21.603 9.106 1.00 75.88 92 TRP A CA 1
ATOM 714 C C . TRP A 1 92 ? -6.015 22.801 8.500 1.00 75.88 92 TRP A C 1
ATOM 716 O O . TRP A 1 92 ? -5.226 22.669 7.572 1.00 75.88 92 TRP A O 1
ATOM 726 N N . GLN A 1 93 ? -6.252 24.002 9.033 1.00 69.31 93 GLN A N 1
ATOM 727 C CA . GLN A 1 93 ? -5.609 25.226 8.531 1.00 69.31 93 GLN A CA 1
ATOM 728 C C . GLN A 1 93 ? -4.072 25.147 8.617 1.00 69.31 93 GLN A C 1
ATOM 730 O O . GLN A 1 93 ? -3.506 25.196 9.718 1.00 69.31 93 GLN A O 1
ATOM 735 N N . THR A 1 94 ? -3.393 25.048 7.478 1.00 61.31 94 THR A N 1
ATOM 736 C CA . THR A 1 94 ? -1.957 25.321 7.332 1.00 61.31 94 THR A CA 1
ATOM 737 C C . THR A 1 94 ? -1.786 26.745 6.813 1.00 61.31 94 THR A C 1
ATOM 739 O O . THR A 1 94 ? -2.600 27.211 6.019 1.00 61.31 94 THR A O 1
ATOM 742 N N . TYR A 1 95 ? -0.773 27.469 7.291 1.00 49.75 95 TYR A N 1
ATOM 743 C CA . TYR A 1 95 ? -0.554 28.875 6.937 1.00 49.75 95 TYR A CA 1
ATOM 744 C C . TYR A 1 95 ? -0.634 29.120 5.411 1.00 49.75 95 TYR A C 1
ATOM 746 O O . TYR A 1 95 ? 0.019 28.429 4.637 1.00 49.75 95 TYR A O 1
ATOM 754 N N . ASN A 1 96 ? -1.399 30.145 5.016 1.00 48.94 96 ASN A N 1
ATOM 755 C CA . ASN A 1 96 ? -1.419 30.793 3.694 1.00 48.94 96 ASN A CA 1
ATOM 756 C C . ASN A 1 96 ? -1.928 30.009 2.466 1.00 48.94 96 ASN A C 1
ATOM 758 O O . ASN A 1 96 ? -1.519 30.305 1.343 1.00 48.94 96 ASN A O 1
ATOM 762 N N . HIS A 1 97 ? -2.913 29.126 2.621 1.00 52.50 97 HIS A N 1
ATOM 763 C CA . HIS A 1 97 ? -3.887 28.932 1.541 1.00 52.50 97 HIS A CA 1
ATOM 764 C C . HIS A 1 97 ? -5.163 29.686 1.917 1.00 52.50 97 HIS A C 1
ATOM 766 O O . HIS A 1 97 ? -5.923 29.253 2.779 1.00 52.50 97 HIS A O 1
ATOM 772 N N . GLU A 1 98 ? -5.344 30.877 1.335 1.00 49.41 98 GLU A N 1
ATOM 773 C CA . GLU A 1 98 ? -6.589 31.642 1.429 1.00 49.41 98 GLU A CA 1
ATOM 774 C C . GLU A 1 98 ? -7.754 30.728 1.037 1.00 49.41 98 GLU A C 1
ATOM 776 O O . GLU A 1 98 ? -7.849 30.270 -0.104 1.00 49.41 98 GLU A O 1
ATOM 781 N N . ARG A 1 99 ? -8.622 30.425 2.003 1.00 52.44 99 ARG A N 1
ATOM 782 C CA . ARG A 1 99 ? -9.832 29.642 1.763 1.00 52.44 99 ARG A CA 1
ATOM 783 C C . ARG A 1 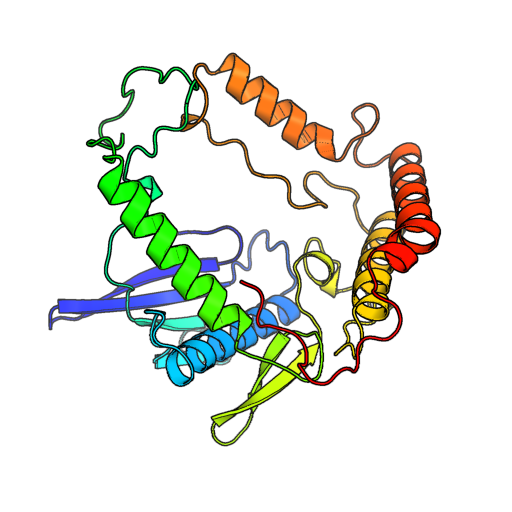99 ? -10.744 30.457 0.829 1.00 52.44 99 ARG A C 1
ATOM 785 O O . ARG A 1 99 ? -11.017 31.619 1.149 1.00 52.44 99 ARG A O 1
ATOM 792 N N . PRO A 1 100 ? -11.306 29.895 -0.255 1.00 47.53 100 PRO A N 1
ATOM 793 C CA . PRO A 1 100 ? -12.610 30.369 -0.690 1.00 47.53 100 PRO A CA 1
ATOM 794 C C . PRO A 1 100 ? -13.593 30.134 0.463 1.00 47.53 100 PRO A C 1
ATOM 796 O O . PRO A 1 100 ? -13.474 29.164 1.210 1.00 47.53 100 PRO A O 1
ATOM 799 N N . LYS A 1 101 ? -14.570 31.028 0.625 1.00 50.38 101 LYS A N 1
ATOM 800 C CA . LYS A 1 101 ? -15.699 30.837 1.551 1.00 50.38 101 LYS A CA 1
ATOM 801 C C . LYS A 1 101 ? -16.294 29.427 1.399 1.00 50.38 101 LYS A C 1
ATOM 803 O O . LYS A 1 101 ? -16.255 28.907 0.284 1.00 50.38 101 LYS A O 1
ATOM 808 N N . PRO A 1 102 ? -16.878 28.844 2.465 1.00 51.66 102 PRO A N 1
ATOM 809 C CA . PRO A 1 102 ? -17.546 27.557 2.348 1.00 51.66 102 PRO A CA 1
ATOM 810 C C . PRO A 1 102 ? -18.561 27.616 1.199 1.00 51.66 102 PRO A C 1
ATOM 812 O O . PRO A 1 102 ? -19.460 28.460 1.194 1.00 51.66 102 PRO A O 1
ATOM 815 N N . ALA A 1 103 ? -18.337 26.783 0.188 1.00 53.56 103 ALA A N 1
ATOM 816 C CA . ALA A 1 103 ? -19.112 26.730 -1.043 1.00 53.56 103 ALA A CA 1
ATOM 817 C C . ALA A 1 103 ? -20.217 25.666 -0.964 1.00 53.56 103 ALA A C 1
ATOM 819 O O . ALA A 1 103 ? -21.122 25.670 -1.797 1.00 53.56 103 ALA A O 1
ATOM 820 N N . SER A 1 104 ? -20.159 24.761 0.024 1.00 53.91 104 SER A N 1
ATOM 821 C CA . SER A 1 104 ? -21.069 23.620 0.145 1.00 53.91 104 SER A CA 1
ATOM 822 C C . SER A 1 104 ? -21.541 23.385 1.590 1.00 53.91 104 SER A C 1
ATOM 824 O O . SER A 1 104 ? -20.769 23.579 2.527 1.00 53.91 104 SER A O 1
ATOM 826 N N . PRO A 1 105 ? -22.761 22.850 1.804 1.00 53.66 105 PRO A N 1
ATOM 827 C CA . PRO A 1 105 ? -23.211 22.319 3.099 1.00 53.66 105 PRO A CA 1
ATOM 828 C C . PRO A 1 105 ? -22.321 21.202 3.680 1.00 53.66 105 PRO A C 1
ATOM 830 O O . PRO A 1 105 ? -22.476 20.837 4.841 1.00 53.66 105 PRO A O 1
ATOM 833 N N . THR A 1 106 ? -21.417 20.636 2.873 1.00 53.62 106 THR A N 1
ATOM 834 C CA . THR A 1 106 ? -20.446 19.601 3.265 1.00 53.62 106 THR A CA 1
ATOM 835 C C . THR A 1 106 ? -19.088 20.162 3.692 1.00 53.62 106 THR A C 1
ATOM 837 O O . THR A 1 106 ? -18.178 19.380 3.965 1.00 5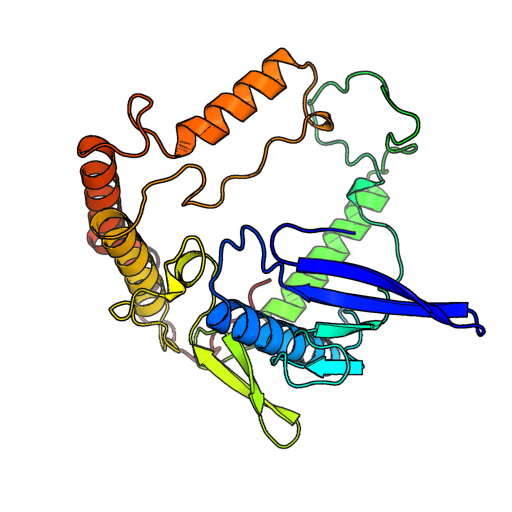3.62 106 THR A O 1
ATOM 840 N N . ASP A 1 107 ? -18.909 21.487 3.701 1.00 56.84 107 ASP A N 1
ATOM 841 C CA . ASP A 1 107 ? -17.659 22.095 4.149 1.00 56.84 107 ASP A CA 1
ATOM 842 C C . ASP A 1 107 ? -17.383 21.774 5.625 1.00 56.84 107 ASP A C 1
ATOM 844 O O . ASP A 1 107 ? -18.312 21.801 6.440 1.00 56.84 107 ASP A O 1
ATOM 848 N N . PRO A 1 108 ? -16.114 21.522 6.005 1.00 58.81 108 PRO A N 1
ATOM 849 C CA . PRO A 1 108 ? -15.742 21.324 7.396 1.00 58.81 108 PRO A CA 1
ATOM 850 C C . PRO A 1 108 ? -16.238 22.491 8.250 1.00 58.81 108 PRO A C 1
ATOM 852 O O . PRO A 1 108 ? -15.755 23.623 8.134 1.00 58.81 108 PRO A O 1
ATOM 855 N N . VAL A 1 109 ? -17.221 22.192 9.103 1.00 60.31 109 VAL A N 1
ATOM 856 C CA . VAL A 1 109 ? -17.998 23.168 9.887 1.00 60.31 109 VAL A CA 1
ATOM 857 C C . VAL A 1 109 ? -17.124 23.881 10.923 1.00 60.31 109 VAL A C 1
ATOM 859 O O . VAL A 1 109 ? -17.457 24.964 11.399 1.00 60.31 109 VAL A O 1
ATOM 862 N N . ARG A 1 110 ? -15.984 23.278 11.283 1.00 74.62 110 ARG A N 1
ATOM 863 C CA . ARG A 1 110 ? -15.160 23.698 12.411 1.00 74.62 110 ARG A CA 1
ATOM 864 C C . ARG A 1 110 ? -13.670 23.636 12.086 1.00 74.62 110 ARG A C 1
ATOM 866 O O . ARG A 1 110 ? -13.147 22.584 11.717 1.00 74.62 110 ARG A O 1
ATOM 873 N N . ALA A 1 111 ? -12.989 24.758 12.306 1.00 80.56 111 ALA A N 1
ATOM 874 C CA . ALA A 1 111 ? -11.533 24.828 12.308 1.00 80.56 111 ALA A CA 1
ATOM 875 C C . ALA A 1 111 ? -10.952 24.119 13.533 1.00 80.56 111 ALA A C 1
ATOM 877 O O . ALA A 1 111 ? -11.465 24.245 14.649 1.00 80.56 111 ALA A O 1
ATOM 878 N N . MET A 1 112 ? -9.868 23.376 13.318 1.00 84.69 112 MET A N 1
ATOM 879 C CA . MET A 1 112 ? -9.164 22.696 14.399 1.00 84.69 112 MET A CA 1
ATOM 880 C C . MET A 1 112 ? -8.289 23.666 15.184 1.00 84.69 112 MET A C 1
ATOM 882 O O . MET A 1 112 ? -7.504 24.424 14.602 1.00 84.69 112 MET A O 1
ATOM 886 N N . THR A 1 113 ? -8.364 23.597 16.510 1.00 88.62 113 THR A N 1
ATOM 887 C CA . THR A 1 113 ? -7.488 24.382 17.383 1.00 88.62 113 THR A CA 1
ATOM 888 C C . THR A 1 113 ? -6.054 23.856 17.322 1.00 88.62 113 THR A C 1
ATOM 890 O O . THR A 1 113 ? -5.788 22.715 16.929 1.00 88.62 113 THR A O 1
ATOM 893 N N . ARG A 1 114 ? -5.094 24.686 17.744 1.00 87.81 114 ARG A N 1
ATOM 894 C CA . ARG A 1 114 ? -3.686 24.277 17.845 1.00 87.81 114 ARG A CA 1
ATOM 895 C C . ARG A 1 114 ? -3.508 23.058 18.755 1.00 87.81 114 ARG A C 1
ATOM 897 O O . ARG A 1 114 ? -2.714 22.179 18.432 1.00 87.81 114 ARG A O 1
ATOM 904 N N . ASP A 1 115 ? -4.266 22.986 19.845 1.00 91.94 115 ASP A N 1
ATOM 905 C CA . ASP A 1 115 ? -4.191 21.878 20.798 1.00 91.94 115 ASP A CA 1
ATOM 906 C C . ASP A 1 115 ? -4.730 20.575 20.206 1.00 91.94 115 ASP A C 1
ATOM 908 O O . ASP A 1 115 ? -4.144 19.514 20.415 1.00 91.94 115 ASP A O 1
ATOM 912 N N . GLU A 1 116 ? -5.811 20.632 19.423 1.00 91.12 116 GLU A N 1
ATOM 913 C CA . GLU A 1 116 ? -6.347 19.462 18.717 1.00 91.12 116 GLU A CA 1
ATOM 914 C C . GLU A 1 116 ? -5.371 18.941 17.663 1.00 91.12 116 GLU A C 1
ATOM 916 O O . GLU A 1 116 ? -5.095 17.741 17.620 1.00 91.12 116 GLU A O 1
ATOM 921 N N . LYS A 1 117 ? -4.780 19.845 16.870 1.00 91.25 117 LYS A N 1
ATOM 922 C CA . LYS A 1 117 ? -3.706 19.496 15.927 1.00 91.25 117 LYS A CA 1
ATOM 923 C C . LYS A 1 117 ? -2.525 18.864 16.663 1.00 91.25 117 LYS A C 1
ATOM 925 O O . LYS A 1 117 ? -2.023 17.824 16.247 1.00 91.25 117 LYS A O 1
ATOM 930 N N . GLY A 1 118 ? -2.120 19.442 17.796 1.00 94.00 118 GLY A N 1
ATOM 931 C CA . GLY A 1 118 ? -1.051 18.915 18.645 1.00 94.00 118 GLY A CA 1
ATOM 932 C C . GLY A 1 118 ? -1.340 17.509 19.179 1.00 94.00 118 GLY A C 1
ATOM 933 O O . GLY A 1 118 ? -0.443 16.665 19.186 1.00 94.00 118 GLY A O 1
ATOM 934 N N . LYS A 1 119 ? -2.587 17.224 19.576 1.00 95.44 119 LYS A N 1
ATOM 935 C CA . LYS A 1 119 ? -3.021 15.879 19.993 1.00 95.44 119 LYS A CA 1
ATOM 936 C C . LYS A 1 119 ? -2.914 14.872 18.849 1.00 95.44 119 LYS A C 1
ATOM 938 O O . LYS A 1 119 ? -2.334 13.809 19.051 1.00 95.44 119 LYS A O 1
ATOM 943 N N . ILE A 1 120 ? -3.398 15.224 17.658 1.00 93.88 120 ILE A N 1
ATOM 944 C CA . ILE A 1 120 ? -3.343 14.347 16.478 1.00 93.88 120 ILE A CA 1
ATOM 945 C C . ILE A 1 120 ? -1.901 14.072 16.066 1.00 93.88 120 ILE A C 1
ATOM 947 O O . ILE A 1 120 ? -1.528 12.915 15.902 1.00 93.88 120 ILE A O 1
ATOM 951 N N . MET A 1 121 ? -1.060 15.104 15.976 1.00 95.12 121 MET A N 1
ATOM 952 C CA . MET A 1 121 ? 0.352 14.924 15.625 1.00 95.12 121 MET A CA 1
ATOM 953 C C . MET A 1 121 ? 1.082 14.031 16.633 1.00 95.12 121 MET A C 1
ATOM 955 O O . MET A 1 121 ? 1.902 13.204 16.243 1.00 95.12 121 MET A O 1
ATOM 959 N N . ARG A 1 122 ? 0.751 14.142 17.927 1.00 97.50 122 ARG A N 1
ATOM 960 C CA . ARG A 1 122 ? 1.289 13.249 18.961 1.00 97.50 122 ARG A CA 1
ATOM 961 C C . ARG A 1 122 ? 0.821 11.806 18.771 1.00 97.50 122 ARG A C 1
ATOM 963 O O . ARG A 1 122 ? 1.635 10.897 18.889 1.00 97.50 122 ARG A O 1
ATOM 970 N N . GLN A 1 123 ? -0.457 11.586 18.464 1.00 95.94 123 GLN A N 1
ATOM 971 C CA . GLN A 1 123 ? -0.989 10.247 18.187 1.00 95.94 123 GLN A CA 1
ATOM 972 C C . GLN A 1 123 ? -0.339 9.625 16.946 1.00 95.94 123 GLN A C 1
ATOM 974 O O . GLN A 1 123 ? 0.131 8.495 17.025 1.00 95.94 123 GLN A O 1
ATOM 979 N N . LEU A 1 124 ? -0.222 10.376 15.847 1.00 95.06 124 LEU A N 1
ATOM 980 C CA . LEU A 1 124 ? 0.462 9.921 14.633 1.00 95.06 124 LEU A CA 1
ATOM 981 C C . LEU A 1 124 ? 1.931 9.580 14.903 1.00 95.06 124 LEU A C 1
ATOM 983 O O . LEU A 1 124 ? 2.400 8.538 14.455 1.00 95.06 124 LEU A O 1
ATOM 987 N N . GLY A 1 125 ? 2.639 10.398 15.689 1.00 96.69 125 GLY A N 1
ATOM 988 C CA . GLY A 1 125 ? 4.007 10.096 16.120 1.00 96.69 125 GLY A CA 1
ATOM 989 C C . GLY A 1 125 ? 4.099 8.807 16.944 1.00 96.69 125 GLY A C 1
ATOM 990 O O . GLY A 1 125 ? 4.985 7.987 16.708 1.00 96.69 125 GLY A O 1
ATOM 991 N N . ASN A 1 126 ? 3.154 8.580 17.861 1.00 97.19 126 ASN A N 1
ATOM 992 C CA . ASN A 1 126 ? 3.089 7.349 18.653 1.00 97.19 126 ASN A CA 1
ATOM 993 C C . ASN A 1 126 ? 2.784 6.113 17.791 1.00 97.19 126 ASN A C 1
ATOM 995 O O . ASN A 1 126 ? 3.338 5.045 18.046 1.00 97.19 126 ASN A O 1
ATOM 999 N N . TYR A 1 127 ? 1.913 6.236 16.787 1.00 96.56 127 TYR A N 1
ATOM 1000 C CA . TYR A 1 127 ? 1.613 5.148 15.851 1.00 96.56 127 TYR A CA 1
ATOM 1001 C C . TYR A 1 127 ? 2.805 4.850 14.945 1.00 96.56 127 TYR A C 1
ATOM 1003 O O . TYR A 1 127 ? 3.205 3.696 14.842 1.00 96.56 127 TYR A O 1
ATOM 1011 N N . ALA A 1 128 ? 3.434 5.880 14.375 1.00 95.56 128 ALA A N 1
ATOM 1012 C CA . ALA A 1 128 ? 4.642 5.725 13.571 1.00 95.56 128 ALA A CA 1
ATOM 1013 C C . ALA A 1 128 ? 5.770 5.055 14.369 1.00 95.56 128 ALA A C 1
ATOM 1015 O O . ALA A 1 128 ? 6.439 4.171 13.849 1.00 95.56 128 ALA A O 1
ATOM 1016 N N . CYS A 1 129 ? 5.947 5.415 15.646 1.00 95.44 129 CYS A N 1
ATOM 1017 C CA . CYS A 1 129 ? 6.922 4.771 16.527 1.00 95.44 129 CYS A CA 1
ATOM 1018 C C . CYS A 1 129 ? 6.623 3.275 16.728 1.00 95.44 129 CYS A C 1
ATOM 1020 O O . CYS A 1 129 ? 7.523 2.452 16.585 1.00 95.44 129 CYS A O 1
ATOM 1022 N N . GLN A 1 130 ? 5.364 2.914 17.002 1.00 97.00 130 GLN A N 1
ATOM 1023 C CA . GLN A 1 130 ? 4.952 1.515 17.178 1.00 97.00 130 GLN A CA 1
ATOM 1024 C C . GLN A 1 130 ? 5.113 0.693 15.896 1.00 97.00 130 GLN A C 1
ATOM 1026 O O . GLN A 1 130 ? 5.695 -0.385 15.945 1.00 97.00 130 GLN A O 1
ATOM 1031 N N . LEU A 1 131 ? 4.666 1.205 14.744 1.00 95.94 131 LEU A N 1
ATOM 1032 C CA . LEU A 1 131 ? 4.868 0.537 13.451 1.00 95.94 131 LEU A CA 1
ATOM 1033 C C . LEU A 1 131 ? 6.355 0.380 13.145 1.00 95.94 131 LEU A C 1
ATOM 1035 O O . LEU A 1 131 ? 6.805 -0.704 12.783 1.00 95.94 131 LEU A O 1
ATOM 1039 N N . PHE A 1 132 ? 7.136 1.438 13.388 1.00 93.00 132 PHE A N 1
ATOM 1040 C CA . PHE A 1 132 ? 8.575 1.393 13.204 1.00 93.00 132 PHE A CA 1
ATOM 1041 C C . PHE A 1 132 ? 9.210 0.336 14.095 1.00 93.00 132 PHE A C 1
ATOM 1043 O O . PHE A 1 132 ? 10.188 -0.239 13.656 1.00 93.00 132 PHE A O 1
ATOM 1050 N N . GLN A 1 133 ? 8.705 0.068 15.307 1.00 93.81 133 GLN A N 1
ATOM 1051 C CA . GLN A 1 133 ? 9.207 -0.960 16.232 1.00 93.81 133 GLN A CA 1
ATOM 1052 C C . GLN A 1 133 ? 8.977 -2.401 15.757 1.00 93.81 133 GLN A C 1
ATOM 1054 O O . GLN A 1 133 ? 9.764 -3.268 16.134 1.00 93.81 133 GLN A O 1
ATOM 1059 N N . LEU A 1 134 ? 7.982 -2.658 14.906 1.00 94.81 134 LEU A N 1
ATOM 1060 C CA . LEU A 1 134 ? 7.748 -3.978 14.313 1.00 94.81 134 LEU A CA 1
ATOM 1061 C C . LEU A 1 134 ? 8.854 -4.280 13.298 1.00 94.81 134 LEU A C 1
ATOM 1063 O O . LEU A 1 134 ? 8.986 -3.552 12.319 1.00 94.81 134 LEU A O 1
ATOM 1067 N N . ARG A 1 135 ? 9.670 -5.315 13.540 1.00 93.00 135 ARG A N 1
ATOM 1068 C CA . ARG A 1 135 ? 10.861 -5.630 12.733 1.00 93.00 135 ARG A CA 1
ATOM 1069 C C . ARG A 1 135 ? 10.782 -6.984 12.053 1.00 93.00 135 ARG A C 1
ATOM 1071 O O . ARG A 1 135 ? 10.455 -7.975 12.695 1.00 93.00 135 ARG A O 1
ATOM 1078 N N . PHE A 1 136 ? 11.200 -7.013 10.792 1.00 93.94 136 PHE A N 1
ATOM 1079 C CA . PHE A 1 136 ? 11.236 -8.205 9.953 1.00 93.94 136 PHE A CA 1
ATOM 1080 C C . PHE A 1 136 ? 12.630 -8.458 9.384 1.00 93.94 136 PHE A C 1
ATOM 1082 O O . PHE A 1 136 ? 13.413 -7.534 9.184 1.00 93.94 136 PHE A O 1
ATOM 1089 N N . ALA A 1 137 ? 12.964 -9.715 9.102 1.00 93.56 137 ALA A N 1
ATOM 1090 C CA . ALA A 1 137 ? 14.284 -10.072 8.578 1.00 93.56 137 ALA A CA 1
ATOM 1091 C C . ALA A 1 137 ? 14.521 -9.588 7.133 1.00 93.56 137 ALA A C 1
ATOM 1093 O O . ALA A 1 137 ? 15.669 -9.408 6.723 1.00 93.56 137 ALA A O 1
ATOM 1094 N N . THR A 1 138 ? 13.447 -9.381 6.372 1.00 95.06 138 THR A N 1
ATOM 1095 C CA . THR A 1 138 ? 13.457 -9.037 4.946 1.00 95.06 138 THR A CA 1
ATOM 1096 C C . THR A 1 138 ? 12.435 -7.946 4.625 1.00 95.06 138 THR A C 1
ATOM 1098 O O . THR A 1 138 ? 11.528 -7.673 5.410 1.00 95.06 138 THR A O 1
ATOM 1101 N N . ILE A 1 139 ? 12.602 -7.302 3.469 1.00 95.44 139 ILE A N 1
ATOM 1102 C CA . ILE A 1 139 ? 11.650 -6.354 2.884 1.00 95.44 139 ILE A CA 1
ATOM 1103 C C . ILE A 1 139 ? 10.709 -7.138 1.968 1.00 95.44 139 ILE A C 1
ATOM 1105 O O . ILE A 1 139 ? 11.168 -7.826 1.057 1.00 95.44 139 ILE A O 1
ATOM 1109 N N . GLY A 1 140 ? 9.406 -7.002 2.177 1.00 96.50 140 GLY A N 1
ATOM 1110 C CA . GLY A 1 140 ? 8.379 -7.684 1.397 1.00 96.50 140 GLY A CA 1
ATOM 1111 C C . GLY A 1 140 ? 6.989 -7.364 1.929 1.00 96.50 140 GLY A C 1
ATOM 1112 O O . GLY A 1 140 ? 6.829 -6.443 2.733 1.00 96.50 140 GLY A O 1
ATOM 1113 N N . SER A 1 141 ? 5.991 -8.115 1.479 1.00 96.81 141 SER A N 1
ATOM 1114 C CA . SER A 1 141 ? 4.624 -8.022 1.992 1.00 96.81 141 SER A CA 1
ATOM 1115 C C . SER A 1 141 ? 4.361 -9.119 3.024 1.00 96.81 141 SER A C 1
ATOM 1117 O O . SER A 1 141 ? 4.881 -10.227 2.909 1.00 96.81 141 SER A O 1
ATOM 1119 N N . LEU A 1 142 ? 3.581 -8.789 4.057 1.00 96.44 142 LEU A N 1
ATOM 1120 C CA . LEU A 1 142 ? 3.248 -9.703 5.150 1.00 96.44 142 LEU A CA 1
ATOM 1121 C C . LEU A 1 142 ? 2.081 -10.606 4.751 1.00 96.44 142 LEU A C 1
ATOM 1123 O O . LEU A 1 142 ? 1.080 -10.093 4.258 1.00 96.44 142 LEU A O 1
ATOM 1127 N N . PHE A 1 143 ? 2.180 -11.903 5.018 1.00 96.19 143 PHE A N 1
ATOM 1128 C CA . PHE A 1 143 ? 1.123 -12.887 4.787 1.00 96.19 143 PHE A CA 1
ATOM 1129 C C . PHE A 1 143 ? 0.906 -13.746 6.032 1.00 96.19 143 PHE A C 1
ATOM 1131 O O . PHE A 1 143 ? 1.825 -13.959 6.821 1.00 96.19 143 PHE A O 1
ATOM 1138 N N . GLU A 1 144 ? -0.327 -14.208 6.209 1.00 94.12 144 GLU A N 1
ATOM 1139 C CA . GLU A 1 144 ? -0.705 -15.154 7.260 1.00 94.12 144 GLU A CA 1
ATOM 1140 C C . GLU A 1 144 ? -0.319 -16.574 6.817 1.00 94.12 144 GLU A C 1
ATOM 1142 O O . GLU A 1 144 ? -0.571 -16.957 5.674 1.00 94.12 144 GLU A O 1
ATOM 1147 N N . GLN A 1 145 ? 0.304 -17.338 7.712 1.00 88.88 145 GLN A N 1
ATOM 1148 C CA . GLN A 1 145 ? 0.573 -18.767 7.561 1.00 88.88 145 GLN A CA 1
ATOM 1149 C C . GLN A 1 145 ? -0.391 -19.591 8.424 1.00 88.88 145 GLN A C 1
ATOM 1151 O O . GLN A 1 145 ? -1.073 -19.071 9.313 1.00 88.88 145 GLN A O 1
ATOM 1156 N N . ASP A 1 146 ? -0.428 -20.900 8.170 1.00 79.81 146 ASP A N 1
ATOM 1157 C CA . ASP A 1 146 ? -1.155 -21.847 9.011 1.00 79.81 146 ASP A CA 1
ATOM 1158 C C . ASP A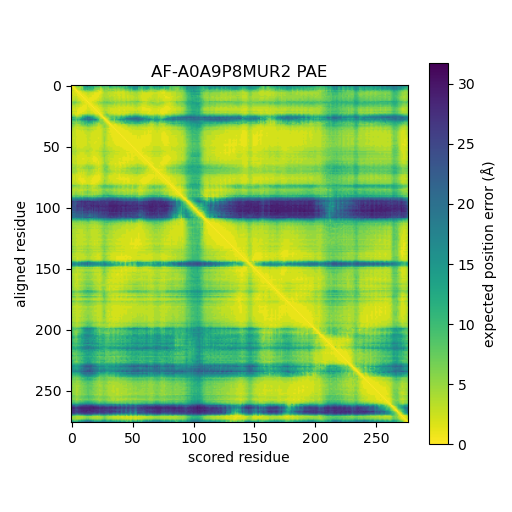 1 146 ? -0.722 -21.700 10.482 1.00 79.81 146 ASP A C 1
ATOM 1160 O O . ASP A 1 146 ? 0.467 -21.709 10.793 1.00 79.81 146 ASP A O 1
ATOM 1164 N N . GLY A 1 147 ? -1.688 -21.574 11.399 1.00 71.50 147 GLY A N 1
ATOM 1165 C CA . GLY A 1 147 ? -1.413 -21.510 12.842 1.00 71.50 147 GLY A CA 1
ATOM 1166 C C . GLY A 1 147 ? -1.196 -20.113 13.444 1.00 71.50 147 GLY A C 1
ATOM 1167 O O . GLY A 1 147 ? -0.637 -20.024 14.532 1.00 71.50 147 GLY A O 1
ATOM 1168 N N . GLU A 1 148 ? -1.672 -19.043 12.795 1.00 73.44 148 GLU A N 1
ATOM 1169 C CA . GLU A 1 148 ? -1.514 -17.629 13.214 1.00 73.44 148 GLU A CA 1
ATOM 1170 C C . GLU A 1 148 ? -0.081 -17.068 13.172 1.00 73.44 148 GLU A C 1
ATOM 1172 O O . GLU A 1 148 ? 0.187 -15.997 13.742 1.00 73.44 148 GLU A O 1
ATOM 1177 N N . ASP A 1 149 ? 0.830 -17.766 12.500 1.00 89.62 149 ASP A N 1
ATOM 1178 C CA . ASP A 1 149 ? 2.159 -17.252 12.193 1.00 89.62 149 ASP A CA 1
ATOM 1179 C C . ASP A 1 149 ? 2.120 -16.339 10.960 1.00 89.62 149 ASP A C 1
ATOM 1181 O O . ASP A 1 149 ? 1.156 -16.316 10.192 1.00 89.62 149 ASP A O 1
ATOM 1185 N N . TYR A 1 150 ? 3.171 -15.537 10.786 1.00 94.75 150 TYR A N 1
ATOM 1186 C CA . TYR A 1 150 ? 3.272 -14.584 9.685 1.00 94.75 150 TYR A CA 1
ATOM 1187 C C . TYR A 1 150 ? 4.607 -14.723 8.972 1.00 94.75 150 TYR A C 1
ATOM 1189 O O . TYR A 1 150 ? 5.651 -14.861 9.612 1.00 94.75 150 TYR A O 1
ATOM 1197 N N . ASN A 1 151 ? 4.577 -14.604 7.649 1.00 95.19 151 ASN A N 1
ATOM 1198 C CA . ASN A 1 151 ? 5.767 -14.633 6.813 1.00 95.19 151 ASN A CA 1
ATOM 1199 C C . ASN A 1 151 ? 5.857 -13.386 5.927 1.00 95.19 151 ASN A C 1
ATOM 1201 O O . ASN A 1 151 ? 4.845 -12.777 5.578 1.00 95.19 151 ASN A O 1
ATOM 1205 N N . ILE A 1 152 ? 7.082 -13.016 5.563 1.00 96.25 152 ILE A N 1
ATOM 1206 C CA . ILE A 1 152 ? 7.353 -11.992 4.557 1.00 96.25 152 ILE A CA 1
ATOM 1207 C C . ILE A 1 152 ? 7.631 -12.689 3.230 1.00 96.25 152 ILE A C 1
ATOM 1209 O O . ILE A 1 152 ? 8.585 -13.459 3.114 1.00 96.25 152 ILE A O 1
ATOM 1213 N N . GLU A 1 153 ? 6.819 -12.387 2.225 1.00 95.88 153 GLU A N 1
ATOM 1214 C CA . GLU A 1 153 ? 6.975 -12.916 0.870 1.00 95.88 153 GLU A CA 1
ATOM 1215 C C . GLU A 1 153 ? 7.366 -11.798 -0.109 1.00 95.88 153 GLU A C 1
ATOM 1217 O O . GLU A 1 153 ? 8.056 -10.842 0.254 1.00 95.88 153 GLU A O 1
ATOM 1222 N N . GLU A 1 154 ? 6.946 -11.916 -1.369 1.00 95.00 154 GLU A N 1
ATOM 1223 C CA . GLU A 1 154 ? 7.174 -10.900 -2.387 1.00 95.00 154 GLU A CA 1
ATOM 1224 C C . GLU A 1 154 ? 6.632 -9.526 -1.965 1.00 95.00 154 GLU A C 1
ATOM 1226 O O . GLU A 1 154 ? 5.663 -9.398 -1.221 1.00 95.00 154 GLU A O 1
ATOM 1231 N N . CYS A 1 155 ? 7.273 -8.470 -2.443 1.00 95.31 155 CYS A N 1
ATOM 1232 C CA . CYS A 1 155 ? 6.917 -7.094 -2.175 1.00 95.31 155 CYS A CA 1
ATOM 1233 C C . CYS A 1 155 ? 5.858 -6.624 -3.169 1.00 95.31 155 CYS A C 1
ATOM 1235 O O . CYS A 1 155 ? 6.145 -6.368 -4.339 1.00 95.31 155 CYS A O 1
ATOM 1237 N N . LEU A 1 156 ? 4.644 -6.422 -2.670 1.00 93.75 156 LEU A N 1
ATOM 1238 C CA . LEU A 1 156 ? 3.515 -5.893 -3.432 1.00 93.75 156 LEU A CA 1
ATOM 1239 C C . LEU A 1 156 ? 3.452 -4.360 -3.388 1.00 93.75 156 LEU A C 1
ATOM 1241 O O . LEU A 1 156 ? 2.370 -3.772 -3.372 1.00 93.75 156 LEU A O 1
ATOM 1245 N N . SER A 1 157 ? 4.601 -3.680 -3.306 1.00 92.06 157 SER A N 1
ATOM 1246 C CA . SER A 1 157 ? 4.590 -2.218 -3.253 1.00 92.06 157 SER A CA 1
ATOM 1247 C C . SER A 1 157 ? 4.028 -1.642 -4.556 1.00 92.06 157 SER A C 1
ATOM 1249 O O . SER A 1 157 ? 4.178 -2.262 -5.614 1.00 92.06 157 SER A O 1
ATOM 1251 N N . PRO A 1 158 ? 3.428 -0.438 -4.534 1.00 89.69 158 PRO A N 1
ATOM 1252 C CA . PRO A 1 158 ? 2.785 0.109 -5.724 1.00 89.69 158 PRO A CA 1
ATOM 1253 C C . PRO A 1 158 ? 3.706 0.185 -6.953 1.00 89.69 158 PRO A C 1
ATOM 1255 O O . PRO A 1 158 ? 3.258 0.019 -8.083 1.00 89.69 158 PRO A O 1
ATOM 1258 N N . GLY A 1 159 ? 5.015 0.356 -6.739 1.00 90.94 159 GLY A N 1
ATOM 1259 C CA . GLY A 1 159 ? 6.008 0.344 -7.810 1.00 90.94 159 GLY A CA 1
ATOM 1260 C C . GLY A 1 159 ? 6.172 -0.998 -8.537 1.00 90.94 159 GLY A C 1
ATOM 1261 O O . GLY A 1 159 ? 6.637 -0.976 -9.674 1.00 90.94 159 GLY A O 1
ATOM 1262 N N . HIS A 1 160 ? 5.775 -2.122 -7.932 1.00 93.62 160 HIS A N 1
ATOM 1263 C CA . HIS A 1 160 ? 5.881 -3.476 -8.494 1.00 93.62 160 HIS A CA 1
ATOM 1264 C C . HIS A 1 160 ? 4.573 -4.006 -9.089 1.00 93.62 160 HIS A C 1
ATOM 1266 O O . HIS A 1 160 ? 4.630 -4.914 -9.914 1.00 93.62 160 HIS A O 1
ATOM 1272 N N . VAL A 1 161 ? 3.417 -3.488 -8.656 1.00 91.75 161 VAL A N 1
ATOM 1273 C CA . VAL A 1 161 ? 2.105 -4.086 -8.982 1.00 91.75 161 VAL A CA 1
ATOM 1274 C C . VAL A 1 161 ? 1.143 -3.152 -9.705 1.00 91.75 161 VAL A C 1
ATOM 1276 O O . VAL A 1 161 ? 0.185 -3.625 -10.298 1.00 91.75 161 VAL A O 1
ATOM 1279 N N . LEU A 1 162 ? 1.352 -1.832 -9.666 1.00 88.81 162 LEU A N 1
ATOM 1280 C CA . LEU A 1 162 ? 0.465 -0.916 -10.380 1.00 88.81 162 LEU A CA 1
ATOM 1281 C C . LEU A 1 162 ? 0.814 -0.825 -11.868 1.00 88.81 162 LEU A C 1
ATOM 1283 O O . LEU A 1 162 ? 1.978 -0.914 -12.263 1.00 88.81 162 LEU A O 1
ATOM 1287 N N . HIS A 1 163 ? -0.205 -0.519 -12.666 1.00 87.38 163 HIS A N 1
ATOM 1288 C CA . HIS A 1 163 ? -0.134 -0.243 -14.096 1.00 87.38 163 HIS A CA 1
ATOM 1289 C C . HIS A 1 163 ? 0.412 -1.430 -14.897 1.00 87.38 163 HIS A C 1
ATOM 1291 O O . HIS A 1 163 ? 1.280 -1.241 -15.745 1.00 87.38 163 HIS A O 1
ATOM 1297 N N . GLY A 1 164 ? -0.053 -2.645 -14.588 1.00 88.31 164 GLY A N 1
ATOM 1298 C CA . GLY A 1 164 ? 0.337 -3.878 -15.284 1.00 88.31 164 GLY A CA 1
ATOM 1299 C C . GLY A 1 164 ? 1.760 -4.351 -14.984 1.00 88.31 164 GLY A C 1
ATOM 1300 O O . GLY A 1 164 ? 2.277 -5.239 -15.657 1.00 88.31 164 GLY A O 1
ATOM 1301 N N . ARG A 1 165 ? 2.446 -3.745 -14.004 1.00 91.94 165 ARG A N 1
ATOM 1302 C CA . ARG A 1 165 ? 3.791 -4.190 -13.610 1.00 91.94 165 ARG A CA 1
ATOM 1303 C C . ARG A 1 165 ? 3.776 -5.547 -12.927 1.00 91.94 165 ARG A C 1
ATOM 1305 O O . ARG A 1 165 ? 4.812 -6.197 -12.912 1.00 91.94 165 ARG A O 1
ATOM 1312 N N . ASP A 1 166 ? 2.645 -5.976 -12.387 1.00 91.94 166 ASP A N 1
ATOM 1313 C CA . ASP A 1 166 ? 2.430 -7.313 -11.844 1.00 91.94 166 ASP A CA 1
ATOM 1314 C C . ASP A 1 166 ? 2.585 -8.420 -12.898 1.00 91.94 166 ASP A C 1
ATOM 1316 O O . ASP A 1 166 ? 3.136 -9.467 -12.571 1.00 91.94 166 ASP A O 1
ATOM 1320 N N . ASP A 1 167 ? 2.243 -8.151 -14.162 1.00 91.00 167 ASP A N 1
ATOM 1321 C CA . ASP A 1 167 ? 2.377 -9.112 -15.270 1.00 91.00 167 ASP A CA 1
ATOM 1322 C C . ASP A 1 167 ? 3.816 -9.238 -15.814 1.00 91.00 167 ASP A C 1
ATOM 1324 O O . ASP A 1 167 ? 4.106 -10.089 -16.656 1.00 91.00 167 ASP A O 1
ATOM 1328 N N . ILE A 1 168 ? 4.754 -8.395 -15.365 1.00 92.62 168 ILE A N 1
ATOM 1329 C CA . ILE A 1 168 ? 6.154 -8.482 -15.797 1.00 92.62 168 ILE A CA 1
ATOM 1330 C C . ILE A 1 168 ? 6.885 -9.548 -14.967 1.00 92.62 168 ILE A C 1
ATOM 1332 O O . ILE A 1 168 ? 7.172 -9.345 -13.784 1.00 92.62 168 ILE A O 1
ATOM 1336 N N . GLU A 1 169 ? 7.257 -10.660 -15.596 1.00 90.50 169 GLU A N 1
ATOM 1337 C CA . GLU A 1 169 ? 7.959 -11.774 -14.935 1.00 90.50 169 GLU A CA 1
ATOM 1338 C C . GLU A 1 169 ? 9.418 -11.443 -14.558 1.00 90.50 169 GLU A C 1
ATOM 1340 O O . GLU A 1 169 ? 9.911 -11.903 -13.532 1.00 90.50 169 GLU A O 1
ATOM 1345 N N . ASP A 1 170 ? 10.090 -10.571 -15.320 1.00 93.19 170 ASP A N 1
ATOM 1346 C CA . ASP A 1 170 ? 11.523 -10.251 -15.158 1.00 93.19 170 ASP A CA 1
ATOM 1347 C C . ASP A 1 170 ? 11.849 -9.311 -13.975 1.00 93.19 170 ASP A C 1
ATOM 1349 O O . ASP A 1 170 ? 12.987 -8.860 -13.816 1.00 93.19 170 ASP A O 1
ATOM 1353 N N . ILE A 1 171 ? 10.863 -8.977 -13.139 1.00 94.12 171 ILE A N 1
ATOM 1354 C CA . ILE A 1 171 ? 11.064 -8.162 -11.937 1.00 94.12 171 ILE A CA 1
ATOM 1355 C C . ILE A 1 171 ? 11.238 -9.097 -10.740 1.00 94.12 171 ILE A C 1
ATOM 1357 O O . ILE A 1 171 ? 10.304 -9.788 -10.336 1.00 94.12 171 ILE A O 1
ATOM 1361 N N . SER A 1 172 ? 12.415 -9.072 -10.111 1.00 94.88 172 SER A N 1
ATOM 1362 C CA . SER A 1 172 ? 12.600 -9.710 -8.802 1.00 94.88 172 SER A CA 1
ATOM 1363 C C . SER A 1 172 ? 11.704 -9.013 -7.788 1.00 94.88 172 SER A C 1
ATOM 1365 O O . SER A 1 172 ? 11.898 -7.829 -7.569 1.00 94.88 172 SER A O 1
ATOM 1367 N N . ARG A 1 173 ? 10.740 -9.695 -7.165 1.00 95.31 173 ARG A N 1
ATOM 1368 C CA . ARG A 1 173 ? 9.849 -9.077 -6.163 1.00 95.31 173 ARG A CA 1
ATOM 1369 C C . ARG A 1 173 ? 10.277 -9.352 -4.721 1.00 95.31 173 ARG A C 1
ATOM 1371 O O . ARG A 1 173 ? 9.565 -8.984 -3.797 1.00 95.31 173 ARG A O 1
ATOM 1378 N N . GLY A 1 174 ? 11.446 -9.944 -4.500 1.00 94.94 174 GLY A N 1
ATOM 1379 C CA . GLY A 1 174 ? 11.907 -10.309 -3.161 1.00 94.94 174 GLY A CA 1
ATOM 1380 C C . GLY A 1 174 ? 11.291 -11.624 -2.655 1.00 94.94 174 GLY A C 1
ATOM 1381 O O . GLY A 1 174 ? 10.871 -12.441 -3.474 1.00 94.94 174 GLY A O 1
ATOM 1382 N N . PRO A 1 175 ? 11.256 -11.863 -1.330 1.00 96.19 175 PRO A N 1
ATOM 1383 C CA . PRO A 1 175 ? 11.624 -10.933 -0.260 1.00 96.19 175 PRO A CA 1
ATOM 1384 C C . PRO A 1 175 ? 13.095 -10.497 -0.336 1.00 96.19 175 PRO A C 1
ATOM 1386 O O . PRO A 1 175 ? 13.971 -11.277 -0.703 1.00 96.19 175 PRO A O 1
ATOM 1389 N N . TYR A 1 176 ? 13.383 -9.239 -0.003 1.00 95.50 176 TYR A N 1
ATOM 1390 C CA . TYR A 1 176 ? 14.730 -8.673 -0.124 1.00 95.50 176 TYR A CA 1
ATOM 1391 C C . TYR A 1 176 ? 15.467 -8.676 1.212 1.00 95.50 176 TYR A C 1
ATOM 1393 O O . TYR A 1 176 ? 14.926 -8.269 2.237 1.00 95.50 176 TYR A O 1
ATOM 1401 N N . HIS A 1 177 ? 16.744 -9.054 1.207 1.00 92.00 177 HIS A N 1
ATOM 1402 C CA . HIS A 1 177 ? 17.596 -9.017 2.404 1.00 92.00 177 HIS A CA 1
ATOM 1403 C C . HIS A 1 177 ? 18.298 -7.666 2.611 1.00 92.00 177 HIS A C 1
ATOM 1405 O O . HIS A 1 177 ? 19.035 -7.487 3.587 1.00 92.00 177 HIS A O 1
ATOM 1411 N N . GLY A 1 178 ? 18.108 -6.725 1.688 1.00 89.69 178 GLY A N 1
ATOM 1412 C CA . GLY A 1 178 ? 18.750 -5.423 1.707 1.00 89.69 178 GLY A CA 1
ATOM 1413 C C . GLY A 1 178 ? 17.961 -4.372 0.940 1.00 89.69 178 GLY A C 1
ATOM 1414 O O . GLY A 1 178 ? 17.330 -4.653 -0.076 1.00 89.69 178 GLY A O 1
ATOM 1415 N N . GLU A 1 179 ? 18.069 -3.131 1.409 1.00 90.94 179 GLU A N 1
ATOM 1416 C CA . GLU A 1 179 ? 17.578 -1.947 0.700 1.00 90.94 179 GLU A CA 1
ATOM 1417 C C . GLU A 1 179 ? 18.141 -1.809 -0.731 1.00 90.94 179 GLU A C 1
ATOM 1419 O O . GLU A 1 179 ? 17.358 -1.449 -1.610 1.00 90.94 179 GLU A O 1
ATOM 1424 N N . PRO A 1 180 ? 19.433 -2.113 -1.024 1.00 91.75 180 PRO A N 1
ATOM 1425 C CA . PRO A 1 180 ? 19.940 -2.023 -2.393 1.00 91.75 180 PRO A CA 1
ATOM 1426 C C . PRO A 1 180 ? 19.164 -2.902 -3.376 1.00 91.75 180 PRO A C 1
ATOM 1428 O O . PRO A 1 180 ? 18.852 -2.446 -4.475 1.00 91.75 180 PRO A O 1
ATOM 1431 N N . ASP A 1 181 ? 18.818 -4.129 -2.973 1.00 93.38 181 ASP A N 1
ATOM 1432 C CA . ASP A 1 181 ? 18.094 -5.083 -3.819 1.00 93.38 181 ASP A CA 1
ATOM 1433 C C . ASP A 1 181 ? 16.656 -4.606 -4.062 1.00 93.38 181 ASP A C 1
ATOM 1435 O O . ASP A 1 181 ? 16.182 -4.611 -5.198 1.00 93.38 181 ASP A O 1
ATOM 1439 N N . TYR A 1 182 ? 15.996 -4.102 -3.012 1.00 94.88 182 TYR A N 1
ATOM 1440 C CA . TYR A 1 182 ? 14.659 -3.514 -3.106 1.00 94.88 182 TYR A CA 1
ATOM 1441 C C . TYR A 1 182 ? 14.620 -2.312 -4.061 1.00 94.88 182 TYR A C 1
ATOM 1443 O O . TYR A 1 182 ? 13.796 -2.262 -4.976 1.00 94.88 182 TYR A O 1
ATOM 1451 N N . TYR A 1 183 ? 15.532 -1.348 -3.892 1.00 94.81 183 TYR A N 1
ATOM 1452 C CA . TYR A 1 183 ? 15.582 -0.173 -4.764 1.00 94.81 183 TYR A CA 1
ATOM 1453 C C . TYR A 1 183 ? 15.976 -0.538 -6.198 1.00 94.81 183 TYR A C 1
ATOM 1455 O O . TYR A 1 183 ? 15.411 0.010 -7.144 1.00 94.81 183 TYR A O 1
ATOM 1463 N N . SER A 1 184 ? 16.899 -1.486 -6.378 1.00 95.00 184 SER A N 1
ATOM 1464 C CA . SER A 1 184 ? 17.302 -1.954 -7.710 1.00 95.00 184 SER A CA 1
ATOM 1465 C C . SER A 1 184 ? 16.149 -2.645 -8.433 1.00 95.00 184 SER A C 1
ATOM 1467 O O . SER A 1 184 ? 15.991 -2.468 -9.644 1.00 95.00 184 SER A O 1
ATOM 1469 N N . SER A 1 185 ? 15.304 -3.378 -7.703 1.00 96.50 185 SER A N 1
ATOM 1470 C CA . SER A 1 185 ? 14.087 -3.953 -8.266 1.00 96.50 185 SER A CA 1
ATOM 1471 C C . SER A 1 185 ? 13.091 -2.884 -8.718 1.00 96.50 185 SER A C 1
ATOM 1473 O O . SER A 1 185 ? 12.637 -2.928 -9.859 1.00 96.50 185 SER A O 1
ATOM 1475 N N . LEU A 1 186 ? 12.830 -1.853 -7.905 1.00 95.12 186 LEU A N 1
ATOM 1476 C CA . LEU A 1 186 ? 11.963 -0.736 -8.307 1.00 95.12 186 LEU A CA 1
ATOM 1477 C C . LEU A 1 186 ? 12.474 -0.015 -9.561 1.00 95.12 186 LEU A C 1
ATOM 1479 O O . LEU A 1 186 ? 11.685 0.365 -10.429 1.00 95.12 186 LEU A O 1
ATOM 1483 N N . VAL A 1 187 ? 13.792 0.156 -9.681 1.00 95.62 187 VAL A N 1
ATOM 1484 C CA . VAL A 1 187 ? 14.401 0.716 -10.893 1.00 95.62 187 VAL A CA 1
ATOM 1485 C C . VAL A 1 187 ? 14.208 -0.215 -12.091 1.00 95.62 187 VAL A C 1
ATOM 1487 O O . VAL A 1 187 ? 13.873 0.254 -13.179 1.00 95.62 187 VAL A O 1
ATOM 1490 N N . SER A 1 188 ? 14.379 -1.522 -11.895 1.00 96.19 188 SER A N 1
ATOM 1491 C CA . SER A 1 188 ? 14.153 -2.529 -12.939 1.00 96.19 188 SER A CA 1
ATOM 1492 C C . SER A 1 188 ? 12.691 -2.533 -13.391 1.00 96.19 188 SER A C 1
ATOM 1494 O O .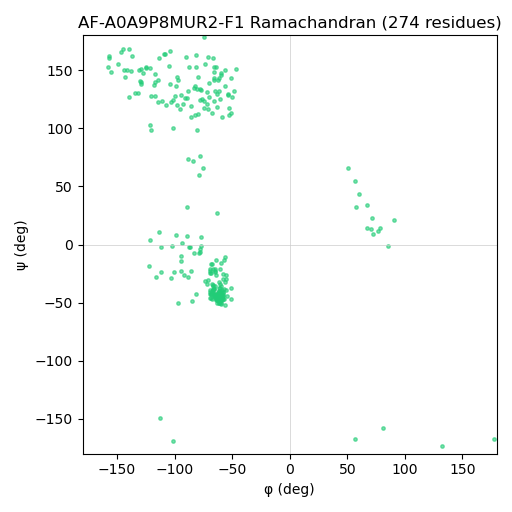 SER A 1 188 ? 12.423 -2.512 -14.588 1.00 96.19 188 SER A O 1
ATOM 1496 N N . ALA A 1 189 ? 11.746 -2.440 -12.454 1.00 95.38 189 ALA A N 1
ATOM 1497 C CA . ALA A 1 189 ? 10.322 -2.308 -12.732 1.00 95.38 189 ALA A CA 1
ATOM 1498 C C . ALA A 1 189 ? 10.006 -1.052 -13.556 1.00 95.38 189 ALA A C 1
ATOM 1500 O O . ALA A 1 189 ? 9.241 -1.122 -14.517 1.00 95.38 189 ALA A O 1
ATOM 1501 N N . LEU A 1 190 ? 10.622 0.092 -13.234 1.00 92.81 190 LEU A N 1
ATOM 1502 C CA . LEU A 1 190 ? 10.456 1.323 -14.011 1.00 92.81 190 LEU A CA 1
ATOM 1503 C C . LEU A 1 190 ? 11.055 1.207 -15.423 1.00 92.81 190 LEU A C 1
ATOM 1505 O O . LEU A 1 190 ? 10.427 1.655 -16.381 1.00 92.81 190 LEU A O 1
ATOM 1509 N N . LEU A 1 191 ? 12.238 0.597 -15.567 1.00 94.44 191 LEU A N 1
ATOM 1510 C CA . LEU A 1 191 ? 12.874 0.353 -16.871 1.00 94.44 191 LEU A CA 1
ATOM 1511 C C . LEU A 1 191 ? 12.018 -0.556 -17.754 1.00 94.44 191 LEU A C 1
ATOM 1513 O O . LEU A 1 191 ? 11.720 -0.203 -18.893 1.00 94.44 191 LEU A O 1
ATOM 1517 N N . LEU A 1 192 ? 11.586 -1.693 -17.212 1.00 94.69 192 LEU A N 1
ATOM 1518 C CA . LEU A 1 192 ? 10.779 -2.671 -17.936 1.00 94.69 192 LEU A CA 1
ATOM 1519 C C . LEU A 1 192 ? 9.396 -2.116 -18.278 1.00 94.69 192 LEU A C 1
ATOM 1521 O O . LEU A 1 192 ? 8.893 -2.370 -19.367 1.00 94.69 192 LEU A O 1
ATOM 1525 N N . HIS A 1 193 ? 8.805 -1.293 -17.408 1.00 92.62 193 HIS A N 1
ATOM 1526 C CA . HIS A 1 193 ? 7.586 -0.563 -17.741 1.00 92.62 193 HIS A CA 1
ATOM 1527 C C . HIS A 1 193 ? 7.829 0.396 -18.920 1.00 92.62 193 HIS A C 1
ATOM 1529 O O . HIS A 1 193 ? 7.074 0.371 -19.886 1.00 92.62 193 HIS A O 1
ATOM 1535 N N . ALA A 1 194 ? 8.906 1.190 -18.894 1.00 91.62 194 ALA A N 1
ATOM 1536 C CA . ALA A 1 194 ? 9.240 2.107 -19.989 1.00 91.62 194 ALA A CA 1
ATOM 1537 C C . ALA A 1 194 ? 9.578 1.401 -21.312 1.00 91.62 194 ALA A C 1
ATOM 1539 O O . ALA A 1 194 ? 9.458 2.005 -22.381 1.00 91.62 194 ALA A O 1
ATOM 1540 N N . GLU A 1 195 ? 9.993 0.137 -21.263 1.00 91.56 195 GLU A N 1
ATOM 1541 C CA . GLU A 1 195 ? 10.250 -0.695 -22.436 1.00 91.56 195 GLU A CA 1
ATOM 1542 C C . GLU A 1 195 ? 8.971 -1.368 -22.958 1.00 91.56 195 GLU A C 1
ATOM 1544 O O . GLU A 1 195 ? 8.681 -1.289 -24.151 1.00 91.56 195 GLU A O 1
ATOM 1549 N N . ARG A 1 196 ? 8.189 -2.000 -22.077 1.00 91.81 196 ARG A N 1
ATOM 1550 C CA . ARG A 1 196 ? 7.180 -3.004 -22.456 1.00 91.81 196 ARG A CA 1
ATOM 1551 C C . ARG A 1 196 ? 5.740 -2.564 -22.243 1.00 91.81 196 ARG A C 1
ATOM 1553 O O . ARG A 1 196 ? 4.849 -3.102 -22.890 1.00 91.81 196 ARG A O 1
ATOM 1560 N N . LEU A 1 197 ? 5.508 -1.605 -21.351 1.00 90.19 197 LEU A N 1
ATOM 1561 C CA . LEU A 1 197 ? 4.168 -1.177 -20.967 1.00 90.19 197 LEU A CA 1
ATOM 1562 C C . LEU A 1 197 ? 3.828 0.208 -21.531 1.00 90.19 197 LEU A C 1
ATOM 1564 O O . LEU A 1 197 ? 4.716 0.941 -21.994 1.00 90.19 197 LEU A O 1
ATOM 1568 N N . PRO A 1 198 ? 2.536 0.569 -21.528 1.00 88.38 198 PRO A N 1
ATOM 1569 C CA . PRO A 1 198 ? 2.119 1.921 -21.835 1.00 88.38 198 PRO A CA 1
ATOM 1570 C C . PRO A 1 198 ? 2.602 2.942 -20.786 1.00 88.38 198 PRO A C 1
ATOM 1572 O O . PRO A 1 198 ? 2.274 2.852 -19.607 1.00 88.38 198 PRO A O 1
ATOM 1575 N N . MET A 1 199 ? 3.338 3.957 -21.231 1.00 83.81 199 MET A N 1
ATOM 1576 C CA . MET A 1 199 ? 3.700 5.168 -20.495 1.00 83.81 199 MET A CA 1
ATOM 1577 C C . MET A 1 199 ? 2.504 6.122 -20.402 1.00 83.81 199 MET A C 1
ATOM 1579 O O . MET A 1 199 ? 2.502 7.212 -20.980 1.00 83.81 199 MET A O 1
ATOM 1583 N N . GLU A 1 200 ? 1.465 5.693 -19.691 1.00 73.75 200 GLU A N 1
ATOM 1584 C CA . GLU A 1 200 ? 0.252 6.476 -19.465 1.00 73.75 200 GLU A CA 1
ATOM 1585 C C . GLU A 1 200 ? 0.463 7.612 -18.450 1.00 73.75 200 GLU A C 1
ATOM 1587 O O . GLU A 1 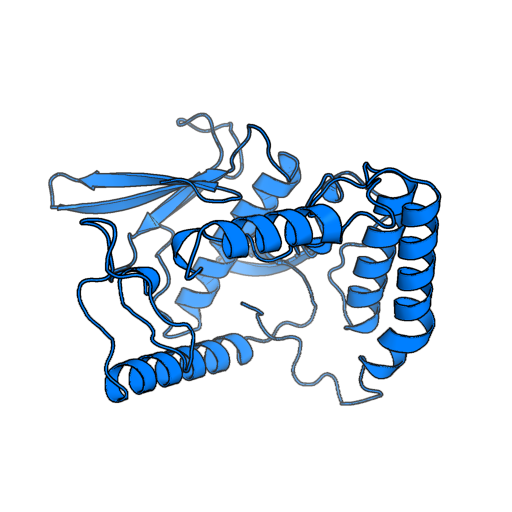200 ? 1.533 7.823 -17.873 1.00 73.75 200 GLU A O 1
ATOM 1592 N N . HIS A 1 201 ? -0.592 8.389 -18.224 1.00 75.38 201 HIS A N 1
ATOM 1593 C CA . HIS A 1 201 ? -0.595 9.379 -17.159 1.00 75.38 201 HIS A CA 1
ATOM 1594 C C . HIS A 1 201 ? -0.534 8.664 -15.794 1.00 75.38 201 HIS A C 1
ATOM 1596 O O . HIS A 1 201 ? -1.073 7.574 -15.618 1.00 75.38 201 HIS A O 1
ATOM 1602 N N . HIS A 1 202 ? 0.102 9.298 -14.806 1.00 74.88 202 HIS A N 1
ATOM 1603 C CA . HIS A 1 202 ? 0.097 8.868 -13.396 1.00 74.88 202 HIS A CA 1
ATOM 1604 C C . HIS A 1 202 ? 0.886 7.593 -13.035 1.00 74.88 202 HIS A C 1
ATOM 1606 O O . HIS A 1 202 ? 0.806 7.160 -11.888 1.00 74.88 202 HIS A O 1
ATOM 1612 N N . ILE A 1 203 ? 1.749 7.083 -13.923 1.00 77.62 203 ILE A N 1
ATOM 1613 C CA . ILE A 1 203 ? 2.636 5.913 -13.692 1.00 77.62 203 ILE A CA 1
ATOM 1614 C C . ILE A 1 203 ? 3.580 6.012 -12.471 1.00 77.62 203 ILE A C 1
ATOM 1616 O O . ILE A 1 203 ? 4.248 5.038 -12.113 1.00 77.62 203 ILE A O 1
ATOM 1620 N N . LEU A 1 204 ? 3.682 7.196 -11.857 1.00 75.50 204 LEU A N 1
ATOM 1621 C CA . LEU A 1 204 ? 4.507 7.499 -10.682 1.00 75.50 204 LEU A CA 1
ATOM 1622 C C . LEU A 1 204 ? 3.689 7.841 -9.418 1.00 75.50 204 LEU A C 1
ATOM 1624 O O . LEU A 1 204 ? 4.280 8.309 -8.450 1.00 75.50 204 LEU A O 1
ATOM 1628 N N . LEU A 1 205 ? 2.362 7.633 -9.405 1.00 72.12 205 LEU A N 1
ATOM 1629 C CA . LEU A 1 205 ? 1.481 7.964 -8.266 1.00 72.12 205 LEU A CA 1
ATOM 1630 C C . LEU A 1 205 ? 1.670 9.405 -7.757 1.00 72.12 205 LEU A C 1
ATOM 1632 O O . LEU A 1 205 ? 2.108 9.651 -6.634 1.00 72.12 205 LEU A O 1
ATOM 1636 N N . ALA A 1 206 ? 1.326 10.386 -8.591 1.00 70.25 206 ALA A N 1
ATOM 1637 C CA . ALA A 1 206 ? 1.316 11.782 -8.161 1.00 70.25 206 ALA A CA 1
ATOM 1638 C C . ALA A 1 206 ? 0.036 12.104 -7.356 1.00 70.25 206 ALA A C 1
ATOM 1640 O O . ALA A 1 206 ? -1.035 11.600 -7.715 1.00 70.25 206 ALA A O 1
ATOM 1641 N N . PRO A 1 207 ? 0.104 12.971 -6.322 1.00 72.94 207 PRO A N 1
ATOM 1642 C CA . PRO A 1 207 ? -1.074 13.411 -5.575 1.00 72.94 207 PRO A CA 1
ATOM 1643 C C . PRO A 1 207 ? -2.153 13.971 -6.504 1.00 72.94 207 PRO A C 1
ATOM 1645 O O . PRO A 1 207 ? -1.866 14.834 -7.333 1.00 72.94 207 PRO A O 1
ATOM 1648 N N . VAL A 1 208 ? -3.382 13.472 -6.366 1.00 81.12 208 VAL A N 1
ATOM 1649 C CA . VAL A 1 208 ? -4.518 13.888 -7.196 1.00 81.12 208 VAL A CA 1
ATOM 1650 C C . VAL A 1 208 ? -4.984 15.273 -6.744 1.00 81.12 208 VAL A C 1
ATOM 1652 O O . VAL A 1 208 ? -5.339 15.416 -5.575 1.00 81.12 208 VAL A O 1
ATOM 1655 N N . PRO A 1 209 ? -5.030 16.286 -7.626 1.00 81.69 209 PRO A N 1
ATOM 1656 C CA . PRO A 1 209 ? -5.573 17.594 -7.277 1.00 81.69 209 PRO A CA 1
ATOM 1657 C C . PRO A 1 209 ? -7.045 17.491 -6.862 1.00 81.69 209 PRO A C 1
ATOM 1659 O O . PRO A 1 209 ? -7.879 16.996 -7.624 1.00 81.69 209 PRO A O 1
ATOM 1662 N N . ILE A 1 210 ? -7.382 17.995 -5.674 1.00 79.06 210 ILE A N 1
ATOM 1663 C CA . ILE A 1 210 ? -8.752 18.012 -5.150 1.00 79.06 210 ILE A CA 1
ATOM 1664 C C . ILE A 1 210 ? -9.315 19.434 -5.299 1.00 79.06 210 ILE A C 1
ATOM 1666 O O . ILE A 1 210 ? -8.716 20.363 -4.762 1.00 79.06 210 ILE A O 1
ATOM 1670 N N . PRO A 1 211 ? -10.453 19.656 -5.991 1.00 74.62 211 PRO A N 1
ATOM 1671 C CA . PRO A 1 211 ? -10.988 21.001 -6.240 1.00 74.62 211 PRO A CA 1
ATOM 1672 C C . PRO A 1 211 ? -11.115 21.879 -4.988 1.00 74.62 211 PRO A C 1
ATOM 1674 O O . PRO A 1 211 ? -10.846 23.076 -5.045 1.00 74.62 211 PRO A O 1
ATOM 1677 N N . GLN A 1 212 ? -11.498 21.277 -3.861 1.00 73.12 212 GLN A N 1
ATOM 1678 C CA . GLN A 1 212 ? -11.714 21.945 -2.576 1.00 73.12 212 GLN A CA 1
ATOM 1679 C C . GLN A 1 212 ? -10.423 22.495 -1.944 1.00 73.12 212 GLN A C 1
ATOM 1681 O O . GLN A 1 212 ? -10.500 23.340 -1.056 1.00 73.12 212 GLN A O 1
ATOM 1686 N N . GLU A 1 213 ? -9.247 22.051 -2.394 1.00 72.69 213 GLU A N 1
ATOM 1687 C CA . GLU A 1 213 ? -7.945 22.496 -1.877 1.00 72.69 213 GLU A CA 1
ATOM 1688 C C . GLU A 1 213 ? -7.421 23.771 -2.563 1.00 72.69 213 GLU A C 1
ATOM 1690 O O . GLU A 1 213 ? -6.369 24.291 -2.188 1.00 72.69 213 GLU A O 1
ATOM 1695 N N . TYR A 1 214 ? -8.137 24.310 -3.558 1.00 77.06 214 TYR A N 1
ATOM 1696 C CA . TYR A 1 214 ? -7.695 25.470 -4.337 1.00 77.06 214 TYR A CA 1
ATOM 1697 C C . TYR A 1 214 ? -8.593 26.692 -4.120 1.00 77.06 214 TYR A C 1
ATOM 1699 O O . TYR A 1 214 ? -9.816 26.592 -4.061 1.00 77.06 214 TYR A O 1
ATOM 1707 N N . SER A 1 215 ? -7.975 27.881 -4.068 1.00 75.19 215 SER A N 1
ATOM 1708 C CA . SER A 1 215 ? -8.685 29.159 -3.878 1.00 75.19 215 SER A CA 1
ATOM 1709 C C . SER A 1 215 ? -9.628 29.518 -5.033 1.00 75.19 215 SER A C 1
ATOM 1711 O O . SER A 1 215 ? -10.550 30.314 -4.873 1.00 75.19 215 SER A O 1
ATOM 1713 N N . ASP A 1 216 ? -9.360 28.977 -6.220 1.00 85.44 216 ASP A N 1
ATOM 1714 C CA . ASP A 1 216 ? -10.134 29.207 -7.428 1.00 85.44 216 ASP A CA 1
ATOM 1715 C C . ASP A 1 216 ? -9.935 28.061 -8.428 1.00 85.44 216 ASP A C 1
ATOM 1717 O O . ASP A 1 216 ? -8.970 27.288 -8.375 1.00 85.44 216 ASP A O 1
ATOM 1721 N N . PHE A 1 217 ? -10.863 27.976 -9.379 1.00 88.38 217 PHE A N 1
ATOM 1722 C CA . PHE A 1 217 ? -10.881 26.908 -10.368 1.00 88.38 217 PHE A CA 1
ATOM 1723 C C . PHE A 1 217 ? -9.727 27.006 -11.380 1.00 88.38 217 PHE A C 1
ATOM 1725 O O . PHE A 1 217 ? -9.325 25.995 -11.949 1.00 88.38 217 PHE A O 1
ATOM 1732 N N . THR A 1 218 ? -9.144 28.190 -11.589 1.00 89.81 218 THR A N 1
ATOM 1733 C CA . THR A 1 218 ? -7.997 28.378 -12.492 1.00 89.81 218 THR A CA 1
ATOM 1734 C C . THR A 1 218 ? -6.741 27.730 -11.914 1.00 89.81 218 THR A C 1
ATOM 1736 O O . THR A 1 218 ? -6.009 27.043 -12.637 1.00 89.81 218 THR A O 1
ATOM 1739 N N . LYS A 1 219 ? -6.501 27.881 -10.607 1.00 86.25 219 LYS A N 1
ATOM 1740 C CA . LYS A 1 219 ? -5.412 27.200 -9.891 1.00 86.25 219 LYS A CA 1
ATOM 1741 C C . LYS A 1 219 ? -5.628 25.693 -9.846 1.00 86.25 219 LYS A C 1
ATOM 1743 O O . LYS A 1 219 ? -4.688 24.962 -10.147 1.00 86.25 219 LYS A O 1
ATOM 1748 N N . TYR A 1 220 ? -6.854 25.242 -9.571 1.00 86.44 220 TYR A N 1
ATOM 1749 C CA . TYR A 1 220 ? -7.205 23.820 -9.641 1.00 86.44 220 TYR A CA 1
ATOM 1750 C C . TYR A 1 220 ? -6.906 23.232 -11.028 1.00 86.44 220 TYR A C 1
ATOM 1752 O O . TYR A 1 220 ? -6.148 22.272 -11.140 1.00 86.44 220 TYR A O 1
ATOM 1760 N N . ARG A 1 221 ? -7.401 23.859 -12.104 1.00 88.19 221 ARG A N 1
ATOM 1761 C CA . ARG A 1 221 ? -7.124 23.432 -13.488 1.00 88.19 221 ARG A CA 1
ATOM 1762 C C . ARG A 1 221 ? -5.637 23.450 -13.824 1.00 88.19 221 ARG A C 1
ATOM 1764 O O . ARG A 1 221 ? -5.165 22.602 -14.574 1.00 88.19 221 ARG A O 1
ATOM 1771 N N . SER A 1 222 ? -4.889 24.411 -13.288 1.00 88.06 222 SER A N 1
ATOM 1772 C CA . SER A 1 222 ? -3.437 24.469 -13.476 1.00 88.06 222 SER A CA 1
ATOM 1773 C C . SER A 1 222 ? -2.732 23.302 -12.784 1.00 88.06 222 SER A C 1
ATOM 1775 O O . SER A 1 222 ? -1.799 22.736 -13.351 1.00 88.06 222 SER A O 1
ATOM 1777 N N . ALA A 1 223 ? -3.179 22.916 -11.588 1.00 86.75 223 ALA A N 1
ATOM 1778 C CA . ALA A 1 223 ? -2.668 21.745 -10.888 1.00 86.75 223 ALA A CA 1
ATOM 1779 C C . ALA A 1 223 ? -3.059 20.436 -11.587 1.00 86.75 223 ALA A C 1
ATOM 1781 O O . ALA A 1 223 ? -2.198 19.585 -11.770 1.00 86.75 223 ALA A O 1
ATOM 1782 N N . GLU A 1 224 ? -4.303 20.306 -12.054 1.00 86.94 224 GLU A N 1
ATOM 1783 C CA . GLU A 1 224 ? -4.781 19.172 -12.861 1.00 86.94 224 GLU A CA 1
ATOM 1784 C C . GLU A 1 224 ? -3.949 19.000 -14.138 1.00 86.94 224 GLU A C 1
ATOM 1786 O O . GLU A 1 224 ? -3.472 17.905 -14.425 1.00 86.94 224 GLU A O 1
ATOM 1791 N N . ARG A 1 225 ? -3.685 20.092 -14.872 1.00 85.06 225 ARG A N 1
ATOM 1792 C CA . ARG A 1 225 ? -2.798 20.056 -16.045 1.00 85.06 225 ARG A CA 1
ATOM 1793 C C . ARG A 1 225 ? -1.398 19.586 -15.684 1.00 85.06 225 ARG A C 1
ATOM 1795 O O . ARG A 1 225 ? -0.898 18.683 -16.332 1.00 85.06 225 ARG A O 1
ATOM 1802 N N . ARG A 1 226 ? -0.792 20.131 -14.624 1.00 83.12 226 ARG A N 1
ATOM 1803 C CA . ARG A 1 226 ? 0.536 19.689 -14.162 1.00 83.12 226 ARG A CA 1
ATOM 1804 C C . ARG A 1 226 ? 0.550 18.225 -13.740 1.00 83.12 226 ARG A C 1
ATOM 1806 O O . ARG A 1 226 ? 1.538 17.546 -13.975 1.00 83.12 226 ARG A O 1
ATOM 1813 N N . TRP A 1 227 ? -0.520 17.759 -13.108 1.00 81.38 227 TRP A N 1
ATOM 1814 C CA . TRP A 1 227 ? -0.670 16.371 -12.690 1.00 81.38 227 TRP A CA 1
ATOM 1815 C C . TRP A 1 227 ? -0.756 15.422 -13.894 1.00 81.38 227 TRP A C 1
ATOM 1817 O O . TRP A 1 227 ? -0.126 14.366 -13.876 1.00 81.38 227 TRP A O 1
ATOM 1827 N N . ASN A 1 228 ? -1.437 15.832 -14.967 1.00 78.00 228 ASN A N 1
ATOM 1828 C CA . ASN A 1 228 ? -1.424 15.119 -16.247 1.00 78.00 228 ASN A CA 1
ATOM 1829 C C . ASN A 1 228 ? -0.040 15.204 -16.927 1.00 78.00 228 ASN A C 1
ATOM 1831 O O . ASN A 1 228 ? 0.524 14.191 -17.334 1.00 78.00 228 ASN A O 1
ATOM 1835 N N . ASP A 1 229 ? 0.563 16.391 -16.977 1.00 75.56 229 ASP A N 1
ATOM 1836 C CA . ASP A 1 229 ? 1.861 16.628 -17.622 1.00 75.56 229 ASP A CA 1
ATOM 1837 C C . ASP A 1 229 ? 3.037 15.964 -16.884 1.00 75.56 229 ASP A C 1
ATOM 1839 O O . ASP A 1 229 ? 4.109 15.796 -17.464 1.00 75.56 229 ASP A O 1
ATOM 1843 N N . TYR A 1 230 ? 2.857 15.568 -15.618 1.00 68.62 230 TYR A N 1
ATOM 1844 C CA . TYR A 1 230 ? 3.902 15.007 -14.755 1.00 68.62 230 TYR A CA 1
ATOM 1845 C C . TYR A 1 230 ? 4.606 13.786 -15.367 1.00 68.62 230 TYR A C 1
ATOM 1847 O O . TYR A 1 230 ? 5.774 13.541 -15.066 1.00 68.62 230 TYR A O 1
ATOM 1855 N N . ALA A 1 231 ? 3.923 13.052 -16.254 1.00 65.25 231 ALA A N 1
ATOM 1856 C CA . ALA A 1 231 ? 4.486 11.906 -16.967 1.00 65.25 231 ALA A CA 1
ATOM 1857 C C . ALA A 1 231 ? 4.890 12.183 -18.432 1.00 65.25 231 ALA A C 1
ATOM 1859 O O . ALA A 1 231 ? 5.385 11.291 -19.123 1.00 65.25 231 ALA A O 1
ATOM 1860 N N . ALA A 1 232 ? 4.677 13.404 -18.936 1.00 65.69 232 ALA A N 1
ATOM 1861 C CA . ALA A 1 232 ? 4.740 13.723 -20.359 1.00 65.69 232 ALA A CA 1
ATOM 1862 C C . ALA A 1 232 ? 5.791 14.800 -20.690 1.00 65.69 232 ALA A C 1
ATOM 1864 O O . ALA A 1 232 ? 5.510 15.999 -20.645 1.00 65.69 232 ALA A O 1
ATOM 1865 N N . LEU A 1 233 ? 6.995 14.415 -21.141 1.00 60.72 233 LEU A N 1
ATOM 1866 C CA . LEU A 1 233 ? 7.959 15.402 -21.651 1.00 60.72 233 LEU A CA 1
ATOM 1867 C C . LEU A 1 233 ? 7.527 15.895 -23.035 1.00 60.72 233 LEU A C 1
ATOM 1869 O O . LEU A 1 233 ? 7.458 15.147 -24.009 1.00 60.72 233 LEU A O 1
ATOM 1873 N N . GLY A 1 234 ? 7.252 17.196 -23.127 1.00 59.53 234 GLY A N 1
ATOM 1874 C CA . GLY A 1 234 ? 6.724 17.807 -24.349 1.00 59.53 234 GLY A CA 1
ATOM 1875 C C . GLY A 1 234 ? 5.265 17.439 -24.640 1.00 59.53 234 GLY A C 1
ATOM 1876 O O . GLY A 1 234 ? 4.857 17.500 -25.798 1.00 59.53 234 GLY A O 1
ATOM 1877 N N . GLY A 1 235 ? 4.495 17.033 -23.620 1.00 64.69 235 GLY A N 1
ATOM 1878 C CA . GLY A 1 235 ? 3.048 16.807 -23.729 1.00 64.69 235 GLY A CA 1
ATOM 1879 C C . GLY A 1 235 ? 2.636 15.507 -24.428 1.00 64.69 235 GLY A C 1
ATOM 1880 O O . GLY A 1 235 ? 1.470 15.341 -24.771 1.00 64.69 235 GLY A O 1
ATOM 1881 N N . LYS A 1 236 ? 3.572 14.577 -24.661 1.00 63.19 236 LYS A N 1
ATOM 1882 C CA . LYS A 1 236 ? 3.280 13.239 -25.200 1.00 63.19 236 LYS A CA 1
ATOM 1883 C C . LYS A 1 236 ? 3.768 12.182 -24.227 1.00 63.19 236 LYS A C 1
ATOM 1885 O O . LYS A 1 236 ? 4.972 11.947 -24.192 1.00 63.19 236 LYS A O 1
ATOM 1890 N N . ALA A 1 237 ? 2.862 11.574 -23.461 1.00 71.81 237 ALA A N 1
ATOM 1891 C CA . ALA A 1 237 ? 3.181 10.528 -22.484 1.00 71.81 237 ALA A CA 1
ATOM 1892 C C . ALA A 1 237 ? 3.863 9.317 -23.165 1.00 71.81 237 ALA A C 1
ATOM 1894 O O . ALA A 1 237 ? 4.975 8.930 -22.802 1.00 71.81 237 ALA A O 1
ATOM 1895 N N . GLU A 1 238 ? 3.297 8.874 -24.291 1.00 79.06 238 GLU A N 1
ATOM 1896 C CA . GLU A 1 238 ? 3.854 7.843 -25.175 1.00 79.06 238 GLU A CA 1
ATOM 1897 C C . GLU A 1 238 ? 4.785 8.423 -26.241 1.00 79.06 238 GLU A C 1
ATOM 1899 O O . GLU A 1 238 ? 4.444 8.531 -27.421 1.00 79.06 238 GLU A O 1
ATOM 1904 N N . SER A 1 239 ? 5.982 8.839 -25.839 1.00 83.75 239 SER A N 1
ATOM 1905 C CA . SER A 1 239 ? 7.017 9.238 -26.793 1.00 83.75 239 SER A CA 1
ATOM 1906 C C . SER A 1 239 ? 8.326 8.506 -26.544 1.00 83.75 239 SER A C 1
ATOM 1908 O O . SER A 1 239 ? 8.699 8.227 -25.403 1.00 83.75 239 SER A O 1
ATOM 1910 N N . SER A 1 240 ? 9.075 8.249 -27.620 1.00 86.12 240 SER A N 1
ATOM 1911 C CA . SER A 1 240 ? 10.439 7.714 -27.526 1.00 86.12 240 SER A CA 1
ATOM 1912 C C . SER A 1 240 ? 11.336 8.602 -26.660 1.00 86.12 240 SER A C 1
ATOM 1914 O O . SER A 1 240 ? 12.184 8.099 -25.928 1.00 86.12 240 SER A O 1
ATOM 1916 N N . LYS A 1 241 ? 11.098 9.923 -26.674 1.00 86.19 241 LYS A N 1
ATOM 1917 C CA . LYS A 1 241 ? 11.773 10.881 -25.795 1.00 86.19 241 LYS A CA 1
ATOM 1918 C C . LYS A 1 241 ? 11.485 10.597 -24.320 1.00 86.19 241 LYS A C 1
ATOM 1920 O O . LYS A 1 241 ? 12.433 10.563 -23.544 1.00 86.19 241 LYS A O 1
ATOM 1925 N N . ASN A 1 242 ? 10.232 10.364 -23.929 1.00 83.56 242 ASN A N 1
ATOM 1926 C CA . ASN A 1 242 ? 9.909 10.023 -22.540 1.00 83.56 242 ASN A CA 1
ATOM 1927 C C . ASN A 1 242 ? 10.552 8.712 -22.132 1.00 83.56 242 ASN A C 1
ATOM 1929 O O . ASN A 1 242 ? 11.244 8.681 -21.121 1.00 83.56 242 ASN A O 1
ATOM 1933 N N . ARG A 1 243 ? 10.378 7.657 -22.934 1.00 88.62 243 ARG A N 1
ATOM 1934 C CA . ARG A 1 243 ? 10.949 6.334 -22.645 1.00 88.62 243 ARG A CA 1
ATOM 1935 C C . ARG A 1 243 ? 12.460 6.418 -22.432 1.00 88.62 243 ARG A C 1
ATOM 1937 O O . ARG A 1 243 ? 12.970 5.903 -21.439 1.00 88.62 243 ARG A O 1
ATOM 1944 N N . LEU A 1 244 ? 13.163 7.160 -23.293 1.00 90.19 244 LEU A N 1
ATOM 1945 C CA . LEU A 1 244 ? 14.593 7.422 -23.138 1.00 90.19 244 LEU A CA 1
ATOM 1946 C C . LEU A 1 244 ? 14.911 8.169 -21.836 1.00 90.19 244 LEU A C 1
ATOM 1948 O O . LEU A 1 244 ? 15.837 7.794 -21.128 1.00 90.19 244 LEU A O 1
ATOM 1952 N N . GLN A 1 245 ? 14.162 9.218 -21.505 1.00 88.38 245 GLN A N 1
ATOM 1953 C CA . GLN A 1 245 ? 14.428 10.045 -20.324 1.00 88.38 245 GLN A CA 1
ATOM 1954 C C . GLN A 1 245 ? 14.144 9.304 -19.016 1.00 88.38 245 GLN A C 1
ATOM 1956 O O . GLN A 1 245 ? 14.956 9.378 -18.098 1.00 88.38 245 GLN A O 1
ATOM 1961 N N . TYR A 1 246 ? 13.063 8.523 -18.951 1.00 88.81 246 TYR A N 1
ATOM 1962 C CA . TYR A 1 246 ? 12.810 7.615 -17.833 1.00 88.81 246 TYR A CA 1
ATOM 1963 C C . TYR A 1 246 ? 13.902 6.560 -17.710 1.00 88.81 246 TYR A C 1
ATOM 1965 O O . TYR A 1 246 ? 14.376 6.312 -16.608 1.00 88.81 246 TYR A O 1
ATOM 1973 N N . SER A 1 247 ? 14.373 6.010 -18.831 1.00 92.25 247 SER A N 1
ATOM 1974 C CA . SER A 1 247 ? 15.485 5.057 -18.816 1.00 92.25 247 SER A CA 1
ATOM 1975 C C . SER A 1 247 ? 16.776 5.691 -18.291 1.00 92.25 247 SER A C 1
ATOM 1977 O O . SER A 1 247 ? 17.436 5.116 -17.432 1.00 92.25 247 SER A O 1
ATOM 1979 N N . ILE A 1 248 ? 17.119 6.905 -18.740 1.00 93.50 248 ILE A N 1
ATOM 1980 C CA . ILE A 1 248 ? 18.281 7.658 -18.241 1.00 93.50 248 ILE A CA 1
ATOM 1981 C C . ILE A 1 248 ? 18.140 7.943 -16.743 1.00 93.50 248 ILE A C 1
ATOM 1983 O O . ILE A 1 248 ? 19.095 7.736 -15.997 1.00 93.50 248 ILE A O 1
ATOM 1987 N N . ALA A 1 249 ? 16.965 8.389 -16.292 1.00 91.50 249 ALA A N 1
ATOM 1988 C CA . ALA A 1 249 ? 16.701 8.636 -14.878 1.00 91.50 249 ALA A CA 1
ATOM 1989 C C . ALA A 1 249 ? 16.855 7.354 -14.050 1.00 91.50 249 ALA A C 1
ATOM 1991 O O . ALA A 1 249 ? 17.520 7.373 -13.020 1.00 91.50 249 ALA A O 1
ATOM 1992 N N . SER A 1 250 ? 16.322 6.230 -14.529 1.00 93.50 250 SER A N 1
ATOM 1993 C CA . SER A 1 250 ? 16.505 4.914 -13.917 1.00 93.50 250 SER A CA 1
ATOM 1994 C C . SER A 1 250 ? 17.979 4.527 -13.801 1.00 93.50 250 SER A C 1
ATOM 1996 O O . SER A 1 250 ? 18.416 4.125 -12.725 1.00 93.50 250 SER A O 1
ATOM 1998 N N . TYR A 1 251 ? 18.773 4.697 -14.863 1.00 95.38 251 TYR A N 1
ATOM 1999 C CA . TYR A 1 251 ? 20.213 4.429 -14.818 1.00 95.38 251 TYR A CA 1
ATOM 2000 C C . TYR A 1 251 ? 20.946 5.343 -13.832 1.00 95.38 251 TYR A C 1
ATOM 2002 O O . TYR A 1 251 ? 21.749 4.860 -13.039 1.00 95.38 251 TYR A O 1
ATOM 2010 N N . LEU A 1 252 ? 20.621 6.639 -13.809 1.00 95.56 252 LEU A N 1
ATOM 2011 C CA . LEU A 1 252 ? 21.165 7.581 -12.829 1.00 95.56 252 LEU A CA 1
ATOM 2012 C C . LEU A 1 252 ? 20.825 7.150 -11.395 1.00 95.56 252 LEU A C 1
ATOM 2014 O O . LEU A 1 252 ? 21.696 7.152 -10.527 1.00 95.56 252 LEU A O 1
ATOM 2018 N N . ILE A 1 253 ? 19.572 6.758 -11.143 1.00 94.00 253 ILE A N 1
ATOM 2019 C CA . ILE A 1 253 ? 19.138 6.294 -9.824 1.00 94.00 253 ILE A CA 1
ATOM 2020 C C . ILE A 1 253 ? 19.926 5.050 -9.425 1.00 94.00 253 ILE A C 1
ATOM 2022 O O . ILE A 1 253 ? 20.506 5.027 -8.341 1.00 94.00 253 ILE A O 1
ATOM 2026 N N . ARG A 1 254 ? 19.994 4.049 -10.305 1.00 94.06 254 ARG A N 1
ATOM 2027 C CA . ARG A 1 254 ? 20.706 2.796 -10.042 1.00 94.06 254 ARG A CA 1
ATOM 2028 C C . ARG A 1 254 ? 22.186 3.019 -9.758 1.00 94.06 254 ARG A C 1
ATOM 2030 O O . ARG A 1 254 ? 22.690 2.532 -8.753 1.00 94.06 254 ARG A O 1
ATOM 2037 N N . ASP A 1 255 ? 22.859 3.756 -10.634 1.00 93.75 255 ASP A N 1
ATOM 2038 C CA . ASP A 1 255 ? 24.320 3.808 -10.661 1.00 93.75 255 ASP A CA 1
ATOM 2039 C C . ASP A 1 255 ? 24.875 4.902 -9.739 1.00 93.75 255 ASP A C 1
ATOM 2041 O O . ASP A 1 255 ? 25.985 4.769 -9.226 1.00 93.75 255 ASP A O 1
ATOM 2045 N N . GLN A 1 256 ? 24.114 5.979 -9.503 1.00 93.88 256 GLN A N 1
ATOM 2046 C CA . GLN A 1 256 ? 24.574 7.124 -8.713 1.00 93.88 256 GLN A CA 1
ATOM 2047 C C . GLN A 1 256 ? 23.787 7.354 -7.429 1.00 93.88 256 GLN A C 1
ATOM 2049 O O . GLN A 1 256 ? 24.361 7.897 -6.495 1.00 93.88 256 GLN A O 1
ATOM 2054 N N . ILE A 1 257 ? 22.507 6.986 -7.327 1.00 93.06 257 ILE A N 1
ATOM 2055 C CA . ILE A 1 257 ? 21.700 7.322 -6.139 1.00 93.06 257 ILE A CA 1
ATOM 2056 C C . ILE A 1 257 ? 21.644 6.157 -5.149 1.00 93.06 257 ILE A C 1
ATOM 2058 O O . ILE A 1 257 ? 21.944 6.364 -3.973 1.00 93.06 257 ILE A O 1
ATOM 2062 N N . ILE A 1 258 ? 21.317 4.939 -5.599 1.00 93.12 258 ILE A N 1
ATOM 2063 C CA . ILE A 1 258 ? 21.195 3.758 -4.724 1.00 93.12 258 ILE A CA 1
ATOM 2064 C C . ILE A 1 258 ? 22.437 3.563 -3.838 1.00 93.12 258 ILE A C 1
ATOM 2066 O O . ILE A 1 258 ? 22.244 3.436 -2.628 1.00 93.12 258 ILE A O 1
ATOM 2070 N N . PRO A 1 259 ? 23.687 3.644 -4.349 1.00 90.50 259 PRO A N 1
ATOM 2071 C CA . PRO A 1 259 ? 24.878 3.485 -3.511 1.00 90.50 259 PRO A CA 1
ATOM 2072 C C . PRO A 1 259 ? 24.971 4.476 -2.339 1.00 90.50 259 PRO A C 1
ATOM 2074 O O . PRO A 1 259 ? 25.604 4.169 -1.332 1.00 90.50 259 PRO A O 1
ATOM 2077 N N . HIS A 1 260 ? 24.340 5.651 -2.451 1.00 88.56 260 HIS A N 1
ATOM 2078 C CA . HIS A 1 260 ? 24.323 6.685 -1.409 1.00 88.56 260 HIS A CA 1
ATOM 2079 C C . HIS A 1 260 ? 23.096 6.604 -0.491 1.00 88.56 260 HIS A C 1
ATOM 2081 O O . HIS A 1 260 ? 23.144 7.103 0.632 1.00 88.56 260 HIS A O 1
ATOM 2087 N N . LEU A 1 261 ? 21.997 5.992 -0.947 1.00 83.38 261 LEU A N 1
ATOM 2088 C CA . LEU A 1 261 ? 20.819 5.732 -0.111 1.00 83.38 261 LEU A CA 1
ATOM 2089 C C . LEU A 1 261 ? 21.069 4.592 0.874 1.00 83.38 261 LEU A C 1
ATOM 2091 O O . LEU A 1 261 ? 20.519 4.577 1.974 1.00 83.38 261 LEU A O 1
ATOM 2095 N N . THR A 1 262 ? 21.901 3.636 0.478 1.00 75.69 262 THR A N 1
ATOM 2096 C CA . THR A 1 262 ? 22.150 2.420 1.242 1.00 75.69 262 THR A CA 1
ATOM 2097 C C . THR A 1 262 ? 23.356 2.628 2.147 1.00 75.69 262 THR A C 1
ATOM 2099 O O . THR A 1 262 ? 24.452 2.927 1.673 1.00 75.69 262 THR A O 1
ATOM 2102 N N . ARG A 1 263 ? 23.182 2.490 3.464 1.00 62.94 263 ARG A N 1
ATOM 2103 C CA . ARG A 1 263 ? 24.291 2.692 4.408 1.00 62.94 263 ARG A CA 1
ATOM 2104 C C . ARG A 1 263 ? 25.301 1.541 4.315 1.00 62.94 263 ARG A C 1
ATOM 2106 O O . ARG A 1 263 ? 24.897 0.384 4.440 1.00 62.94 263 ARG A O 1
ATOM 2113 N N . PRO A 1 264 ? 26.610 1.816 4.199 1.00 54.06 264 PRO A N 1
ATOM 2114 C CA . PRO A 1 264 ? 27.613 0.771 4.310 1.00 54.06 264 PRO A CA 1
ATOM 2115 C C . PRO A 1 264 ? 27.719 0.307 5.774 1.00 54.06 264 PRO A C 1
ATOM 2117 O O . PRO A 1 264 ? 28.024 1.096 6.663 1.00 54.06 264 PRO A O 1
ATOM 2120 N N . ASN A 1 265 ? 27.485 -0.986 6.015 1.00 52.81 265 ASN A N 1
ATOM 2121 C CA . ASN A 1 265 ? 27.921 -1.719 7.213 1.00 52.81 265 ASN A CA 1
ATOM 2122 C C . ASN A 1 265 ? 27.482 -1.172 8.589 1.00 52.81 265 ASN A C 1
ATOM 2124 O O . ASN A 1 265 ? 28.305 -1.030 9.492 1.00 52.81 265 ASN A O 1
ATOM 2128 N N . ILE A 1 266 ? 26.182 -0.965 8.812 1.00 51.03 266 ILE A N 1
ATOM 2129 C CA . ILE A 1 266 ? 25.641 -1.057 10.182 1.00 51.03 266 ILE A CA 1
ATOM 2130 C C . ILE A 1 266 ? 25.258 -2.527 10.408 1.00 51.03 266 ILE A C 1
ATOM 2132 O O . ILE A 1 266 ? 24.617 -3.103 9.524 1.00 51.03 266 ILE A O 1
ATOM 2136 N N . PRO A 1 267 ? 25.633 -3.164 11.536 1.00 49.47 267 PRO A N 1
ATOM 2137 C CA . PRO A 1 267 ? 25.200 -4.525 11.829 1.00 49.47 267 PRO A CA 1
ATOM 2138 C C . PRO A 1 267 ? 23.681 -4.629 11.657 1.00 49.47 267 PRO A C 1
ATOM 2140 O O . PRO A 1 267 ? 22.943 -3.837 12.245 1.00 49.47 267 PRO A O 1
ATOM 2143 N N . ARG A 1 268 ? 23.225 -5.603 10.856 1.00 56.19 268 ARG A N 1
ATOM 2144 C CA . ARG A 1 268 ? 21.814 -5.911 10.524 1.00 56.19 268 ARG A CA 1
ATOM 2145 C C . ARG A 1 268 ? 20.965 -6.340 11.741 1.00 56.19 268 ARG A C 1
ATOM 2147 O O . ARG A 1 268 ? 20.002 -7.082 11.600 1.00 56.19 268 ARG A O 1
ATOM 2154 N N . MET A 1 269 ? 21.316 -5.901 12.947 1.00 54.97 269 MET A N 1
ATOM 2155 C CA . MET A 1 269 ? 20.756 -6.358 14.219 1.00 54.97 269 MET A CA 1
ATOM 2156 C C . MET A 1 269 ? 19.269 -6.042 14.407 1.00 54.97 269 MET A C 1
ATOM 2158 O O . MET A 1 269 ? 18.667 -6.596 15.319 1.00 54.97 269 MET A O 1
ATOM 2162 N N . PHE A 1 270 ? 18.669 -5.179 13.582 1.00 71.25 270 PHE A N 1
ATOM 2163 C CA . PHE A 1 270 ? 17.317 -4.679 13.833 1.00 71.25 270 PHE A CA 1
ATOM 2164 C C . PHE A 1 270 ? 16.296 -4.960 12.729 1.00 71.25 270 PHE A C 1
ATOM 2166 O O . PHE A 1 270 ? 15.169 -4.520 12.886 1.00 71.25 270 PHE A O 1
ATOM 2173 N N . GLY A 1 271 ? 16.619 -5.690 11.654 1.00 87.31 271 GLY A N 1
ATOM 2174 C CA . GLY A 1 271 ? 15.649 -5.958 10.579 1.00 87.31 271 GLY A CA 1
ATOM 2175 C C . GLY A 1 271 ? 15.047 -4.690 9.937 1.00 87.31 271 GLY A C 1
ATOM 2176 O O . GLY A 1 271 ? 15.524 -3.572 10.153 1.00 87.31 271 GLY A O 1
ATOM 2177 N N . PHE A 1 272 ? 13.987 -4.858 9.150 1.00 91.69 272 PHE A N 1
ATOM 2178 C CA . PHE A 1 272 ? 13.264 -3.799 8.444 1.00 91.69 272 PHE A CA 1
ATOM 2179 C C . PHE A 1 272 ? 11.939 -3.482 9.147 1.00 91.69 272 PHE A C 1
ATOM 2181 O O . PHE A 1 272 ? 11.268 -4.408 9.607 1.00 91.69 272 PHE A O 1
ATOM 2188 N N . PRO A 1 273 ? 11.569 -2.197 9.287 1.00 92.81 273 PRO A N 1
ATOM 2189 C CA . PRO A 1 273 ? 10.341 -1.802 9.963 1.00 92.81 273 PRO A CA 1
ATOM 2190 C C . PRO A 1 273 ? 9.096 -2.100 9.116 1.00 92.81 273 PRO A C 1
ATOM 2192 O O . PRO A 1 273 ? 9.174 -2.088 7.887 1.00 92.81 273 PRO A O 1
ATOM 2195 N N . LEU A 1 274 ? 7.932 -2.263 9.756 1.00 91.00 274 LEU A N 1
ATOM 2196 C CA . LEU A 1 274 ? 6.652 -2.174 9.045 1.00 91.00 274 LEU A CA 1
ATOM 2197 C C . LEU A 1 274 ? 6.448 -0.728 8.575 1.00 91.00 274 LEU A C 1
ATOM 2199 O O . LEU A 1 274 ? 6.293 0.180 9.397 1.00 91.00 274 LEU A O 1
ATOM 2203 N N . SER A 1 275 ? 6.470 -0.501 7.263 1.00 77.56 275 SER A N 1
ATOM 2204 C CA . SER A 1 275 ? 6.152 0.809 6.696 1.00 77.56 275 SER A CA 1
ATOM 2205 C C . SER A 1 275 ? 4.633 0.989 6.571 1.00 77.56 275 SER A C 1
ATOM 2207 O O . SER A 1 275 ? 3.968 0.045 6.139 1.00 77.56 275 SER A O 1
ATOM 2209 N N . PRO A 1 276 ? 4.091 2.164 6.939 1.00 49.72 276 PRO A N 1
ATOM 2210 C CA . PRO A 1 276 ? 2.690 2.511 6.707 1.00 49.72 276 PRO A CA 1
ATOM 2211 C C . PRO A 1 276 ? 2.354 2.687 5.220 1.00 49.72 276 PRO A C 1
ATOM 2213 O O . PRO A 1 276 ? 3.288 2.925 4.417 1.00 49.72 276 PRO A O 1
#

Organism: NCBI:txid111463

InterPro domains:
  IPR002575 Aminoglycoside phosphotransferase [PF01636] (3-94)
  IPR011009 Protein kinase-like domain superfamily [SSF56112] (2-133)
  IPR051678 Aminoglycoside Phosphotransferase Enzymes [PTHR21310] (3-196)

Radius of gyration: 21.35 Å; Cα contacts (8 Å, |Δi|>4): 384; chains: 1; bounding box: 58×54×48 Å

Secondary structure (DSSP, 8-state):
-B-SSEEEEEEE-TTS-EEEEEEE--TT-SS-HHHHHHHHHHHHHHHHHHHHH----PPPEEEEE-SS-STTSS-EEEEEPPPS--GGGSB---TT--PPPP-STTS-SSBPPHHHHHHHHHHHHHHHHHHHH-EESSBS-EEE-TTS-EEE-S---HHHHTTTGGG-TTS----BSSHHHHHHHHHHHHHHHHHHS---TTTT-PPPPPGGGSSSHHHHHHHHHHHHHTT-GGG-SS-HHHHHHHHHHHHHIIIIIHHHHSPS----TT-EE---

Sequence (276 aa):
MSGALNWAILLKFDDGVEWVFRSPRTRYAVVGDTAACRLLASEAATLKYIRKHTSIPVPEVFHYCVTDQNDIGIPYILMSKAAGNPLATYDWQTYNHERPKPASPTDPVRAMTRDEKGKIMRQLGNYACQLFQLRFATIGSLFEQDGEDYNIEECLSPGHVLHGRDDIEDISRGPYHGEPDYYSSLVSALLLHAERLPMEHHILLAPVPIPQEYSDFTKYRSAERRWNDYAALGGKAESSKNRLQYSIASYLIRDQIIPHLTRPNIPRMFGFPLSP

Nearest PDB structures (foldseek):
  6fdo-assembly2_B  TM=6.618E-01  e=1.613E-01  Homo sapiens
  6fdo-assembly1_A  TM=4.796E-01  e=6.425E-02  Homo sapiens
  6g51-assembly1_v  TM=3.584E-01  e=2.416E-02  Homo sapiens
  1j6w-assembly1_B  TM=4.474E-01  e=1.917E-01  Haemophilus influenzae

Solvent-accessible surface area (backbone atoms only — not comparable to full-atom values): 16002 Å² total; per-residue (Å²): 95,73,61,94,63,36,36,38,48,79,46,75,47,97,89,67,52,52,32,32,42,34,27,70,44,79,76,90,42,52,38,53,71,68,58,46,28,51,50,51,47,24,50,52,29,44,39,51,50,45,50,76,76,45,89,57,92,60,47,51,72,78,48,70,42,60,49,46,91,50,100,86,57,52,37,34,41,35,26,44,54,71,88,83,76,67,70,83,62,40,35,79,86,60,93,88,67,68,73,54,73,83,86,50,98,81,47,46,87,46,74,61,49,73,66,57,52,51,51,49,53,50,51,52,50,53,46,51,52,53,37,49,67,44,61,32,83,46,49,45,32,43,33,68,43,89,88,86,42,74,46,69,38,49,35,73,47,66,68,43,29,44,75,58,38,59,76,47,80,92,46,69,44,56,50,22,83,42,68,59,58,50,54,47,28,44,36,48,35,52,42,50,38,52,72,76,44,85,47,49,68,53,86,77,73,66,83,78,77,54,70,90,83,36,64,44,70,68,59,33,51,51,45,45,50,47,53,51,41,72,48,17,65,92,75,35,36,80,31,73,66,30,35,51,51,53,39,51,49,35,50,47,39,58,76,63,42,43,73,73,74,41,79,85,84,66,82,79,84,65,53,38,53,50,77,133

Mean predicted aligned error: 7.9 Å

pLDDT: mean 85.51, std 13.31, range [47.53, 98.06]